Protein AF-A0A7R9DUZ4-F1 (afdb_monomer_lite)

Radius of gyration: 61.47 Å; chains: 1; bounding box: 128×48×174 Å

Secondary structure (DSSP, 8-state):
-HHHHHHHHHH--HHHHHHHHHHHHHHHHHHHHHHHHHHHHHHHHHHHHHHHHHHHHHHHHHHHHHHHHHHHHHHHHHHHHHHHT---GGGS-----HHHHHHHS-HHHH-HHHHTT-HHHHHHHHHHHHHHHHHHHHHHHHHHHHHHHHHHHHHHHHHHHHHHHHHHHHHHHHHHSSHHHHHHHTTS---

Foldseek 3Di:
DVVVLVVLVVVPDPVSVVVNVVVVVVVVVVVVVVVVVVVVVVVVVVVVVVVVVVVVVVVVVVVVVVVVVVVVVVVVVVVVVVVVPDDDPLVPDDFDDLVVCVVPPDCVLCVCVPCVVDVVSVSVSRVVRVVVVVVVVVVVVVVVVVVVVVVVVVVVVVVVVVVVVVVVVVVVVVVVPDDVVVVVVVVPDDD

pLDDT: mean 85.98, std 14.12, range [34.31, 98.62]

Organism: Timema poppense (NCBI:txid170557)

Sequence (191 aa):
MMNEITELKTKRSEDSKGEIISRRIKASLLFVVLKKLNRLEKFRTKTSRDTMNRVKQQVDSYHLQLQNLLYEIEHLKKEVTKCLQFKSKDEEIELVTVEEFYKEAPATLSRPEVTQTNPHQLKLARLEWELEQRKQLSALCSKLQTAKEMVGKEIQTKKERLDNLTPRLKSILEGITISDILGHAMQTQNH

Structure (mmCIF, N/CA/C/O backbone):
data_AF-A0A7R9DUZ4-F1
#
_entry.id   AF-A0A7R9DUZ4-F1
#
loop_
_atom_site.group_PDB
_atom_site.id
_atom_site.type_symbol
_atom_site.label_atom_id
_atom_site.label_alt_id
_atom_site.label_comp_id
_atom_site.label_asym_id
_atom_site.label_entity_id
_atom_site.label_seq_id
_atom_site.pdbx_PDB_ins_code
_atom_site.Cartn_x
_atom_site.Cartn_y
_atom_site.Cartn_z
_atom_site.occupancy
_atom_site.B_iso_or_equiv
_atom_site.auth_seq_id
_atom_site.auth_comp_id
_atom_site.auth_asym_id
_atom_site.auth_atom_id
_atom_site.pdbx_PDB_model_num
ATOM 1 N N . MET A 1 1 ? -40.336 9.231 63.179 1.00 71.44 1 MET A N 1
ATOM 2 C CA . MET A 1 1 ? -39.479 8.461 64.111 1.00 71.44 1 MET A CA 1
ATOM 3 C C . MET A 1 1 ? -38.559 9.313 64.970 1.00 71.44 1 MET A C 1
ATOM 5 O O . MET A 1 1 ? -38.750 9.285 66.175 1.00 71.44 1 MET A O 1
ATOM 9 N N . MET A 1 2 ? -37.590 10.070 64.433 1.00 79.31 2 MET A N 1
ATOM 10 C CA . MET A 1 2 ? -36.724 10.896 65.301 1.00 79.31 2 MET A CA 1
ATOM 11 C C . MET A 1 2 ? -37.485 12.042 65.981 1.00 79.31 2 MET A C 1
ATOM 13 O O . MET A 1 2 ? -37.341 12.204 67.188 1.00 79.31 2 MET A O 1
ATOM 17 N N . ASN A 1 3 ? -38.373 12.727 65.250 1.00 83.75 3 ASN A N 1
ATOM 18 C CA . ASN A 1 3 ? -39.234 13.783 65.804 1.00 83.75 3 ASN A CA 1
ATOM 19 C C . ASN A 1 3 ? -40.190 13.253 66.897 1.00 83.75 3 ASN A C 1
ATOM 21 O O . ASN A 1 3 ? -40.395 13.880 67.930 1.00 83.75 3 ASN A O 1
ATOM 25 N N . GLU A 1 4 ? -40.694 12.030 66.736 1.00 81.94 4 GLU A N 1
ATOM 26 C CA . GLU A 1 4 ? -41.568 11.390 67.731 1.00 81.94 4 GLU A CA 1
ATOM 27 C C . GLU A 1 4 ? -40.785 10.946 68.980 1.00 81.94 4 GLU A C 1
ATOM 29 O O . GLU A 1 4 ? -41.282 11.031 70.097 1.00 81.94 4 GLU A O 1
ATOM 34 N N . ILE A 1 5 ? -39.532 10.497 68.821 1.00 80.88 5 ILE A N 1
ATOM 35 C CA . ILE A 1 5 ? -38.643 10.196 69.957 1.00 80.88 5 ILE A CA 1
ATOM 36 C C . ILE A 1 5 ? -38.311 11.481 70.729 1.00 80.88 5 ILE A C 1
ATOM 38 O O . ILE A 1 5 ? -38.190 11.437 71.953 1.00 80.88 5 ILE A O 1
ATOM 42 N N . THR A 1 6 ? -38.153 12.620 70.047 1.00 83.94 6 THR A N 1
ATOM 43 C CA . THR A 1 6 ? -37.932 13.912 70.712 1.00 83.94 6 THR A CA 1
ATOM 44 C C . THR A 1 6 ? -39.169 14.393 71.469 1.00 83.94 6 THR A C 1
ATOM 46 O O . THR A 1 6 ? -39.023 14.853 72.596 1.00 83.94 6 THR A O 1
ATOM 49 N N . GLU A 1 7 ? -40.373 14.194 70.932 1.00 84.12 7 GLU A N 1
ATOM 50 C CA . GLU A 1 7 ? -41.639 14.514 71.615 1.00 84.12 7 GLU A CA 1
ATOM 51 C C . GLU A 1 7 ? -41.931 13.594 72.815 1.00 84.12 7 GLU A C 1
ATOM 53 O O . GLU A 1 7 ? -42.408 14.039 73.858 1.00 84.12 7 GLU A O 1
ATOM 58 N N . LEU A 1 8 ? -41.607 12.302 72.724 1.00 81.69 8 LEU A N 1
ATOM 59 C CA . LEU A 1 8 ? -41.752 11.372 73.854 1.00 81.69 8 LEU A CA 1
ATOM 60 C C . LEU A 1 8 ? -40.753 11.669 74.982 1.00 81.69 8 LEU A C 1
ATOM 62 O O . LEU A 1 8 ? -41.040 11.430 76.155 1.00 81.69 8 LEU A O 1
ATOM 66 N N . LYS A 1 9 ? -39.583 12.228 74.649 1.00 79.25 9 LYS A N 1
ATOM 67 C CA . LYS A 1 9 ? -38.588 12.666 75.637 1.00 79.25 9 LYS A CA 1
ATOM 68 C C . LYS A 1 9 ? -39.013 13.915 76.409 1.00 79.25 9 LYS A C 1
ATOM 70 O O . LYS A 1 9 ? -38.634 14.031 77.571 1.00 79.25 9 LYS A O 1
ATOM 75 N N . THR A 1 10 ? -39.776 14.826 75.802 1.00 82.75 10 THR A N 1
ATOM 76 C CA . THR A 1 10 ? -40.255 16.044 76.478 1.00 82.75 10 THR A CA 1
ATOM 77 C C . THR A 1 10 ? -41.417 15.768 77.438 1.00 82.75 10 THR A C 1
ATOM 79 O O . THR A 1 10 ? -41.521 16.450 78.451 1.00 82.75 10 THR A O 1
ATOM 82 N N . LYS A 1 11 ? -42.240 14.735 77.189 1.00 79.06 11 LYS A N 1
ATOM 83 C CA . LYS A 1 11 ? -43.394 14.354 78.039 1.00 79.06 11 LYS A CA 1
ATOM 84 C C . LYS A 1 11 ? -43.056 13.592 79.337 1.00 79.06 11 LYS A C 1
ATOM 86 O O . LYS A 1 11 ? -43.901 13.534 80.221 1.00 79.06 11 LYS A O 1
ATOM 91 N N . ARG A 1 12 ? -41.846 13.025 79.469 1.00 66.25 12 ARG A N 1
ATOM 92 C CA . ARG A 1 12 ? -41.245 12.450 80.703 1.00 66.25 12 ARG A CA 1
ATOM 93 C C . ARG A 1 12 ? -42.172 11.575 81.588 1.00 66.25 12 ARG A C 1
ATOM 95 O O . ARG A 1 12 ? -42.118 11.682 82.808 1.00 66.25 12 ARG A O 1
ATOM 102 N N . SER A 1 13 ? -42.967 10.683 80.987 1.00 73.31 13 SER A N 1
ATOM 103 C CA . SER A 1 13 ? -43.772 9.660 81.689 1.00 73.31 13 SER A CA 1
ATOM 104 C C . SER A 1 13 ? -43.026 8.312 81.790 1.00 73.31 13 SER A C 1
ATOM 106 O O . SER A 1 13 ? -42.178 8.005 80.946 1.00 73.31 13 SER A O 1
ATOM 108 N N . GLU A 1 14 ? -43.323 7.503 82.816 1.00 67.56 14 GLU A N 1
ATOM 109 C CA . GLU A 1 14 ? -42.731 6.169 83.040 1.00 67.56 14 GLU A CA 1
ATOM 110 C C . GLU A 1 14 ? -42.976 5.227 81.842 1.00 67.56 14 GLU A C 1
ATOM 112 O O . GLU A 1 14 ? -42.066 4.518 81.410 1.00 67.56 14 GLU A O 1
ATOM 117 N N . ASP A 1 15 ? -44.159 5.323 81.225 1.00 70.94 15 ASP A N 1
ATOM 118 C CA . ASP A 1 15 ? -44.574 4.534 80.054 1.00 70.94 15 ASP A CA 1
ATOM 119 C C . ASP A 1 15 ? -43.860 4.995 78.761 1.00 70.94 15 ASP A C 1
ATOM 121 O O . ASP A 1 15 ? -43.549 4.219 77.854 1.00 70.94 15 ASP A O 1
ATOM 125 N N . SER A 1 16 ? -43.451 6.272 78.710 1.00 75.94 16 SER A N 1
ATOM 126 C CA . SER A 1 16 ? -42.713 6.841 77.572 1.00 75.94 16 SER A CA 1
ATOM 127 C C . SER A 1 16 ? -41.311 6.242 77.406 1.00 75.94 16 SER A C 1
ATOM 129 O O . SER A 1 16 ? -40.774 6.234 76.296 1.00 75.94 16 SER A O 1
ATOM 131 N N . LYS A 1 17 ? -40.697 5.710 78.476 1.00 79.44 17 LYS A N 1
ATOM 132 C CA . LYS A 1 17 ? -39.355 5.099 78.409 1.00 79.44 17 LYS A CA 1
ATOM 133 C C . LYS A 1 17 ? -39.352 3.820 77.565 1.00 79.44 17 LYS A C 1
ATOM 135 O O . LYS A 1 17 ? -38.459 3.653 76.730 1.00 79.44 17 LYS A O 1
ATOM 140 N N . GLY A 1 18 ? -40.349 2.951 77.747 1.00 84.00 18 GLY A N 1
ATOM 141 C CA . GLY A 1 18 ? -40.482 1.701 76.990 1.00 84.00 18 GLY A CA 1
ATOM 142 C C . GLY A 1 18 ? -40.684 1.955 75.495 1.00 84.00 18 GLY A C 1
ATOM 143 O O . GLY A 1 18 ? -40.015 1.353 74.648 1.00 84.00 18 GLY A O 1
ATOM 144 N N . GLU A 1 19 ? -41.524 2.934 75.156 1.00 84.44 19 GLU A N 1
ATOM 145 C CA . GLU A 1 19 ? -41.808 3.260 73.761 1.00 84.44 19 GLU A CA 1
ATOM 146 C C . GLU A 1 19 ? -40.628 3.941 73.046 1.00 84.44 19 GLU A C 1
ATOM 148 O O . GLU A 1 19 ? -40.349 3.645 71.878 1.00 84.44 19 GLU A O 1
ATOM 153 N N . ILE A 1 20 ? -39.849 4.769 73.753 1.00 85.44 20 ILE A N 1
ATOM 154 C CA . ILE A 1 20 ? -38.590 5.328 73.232 1.00 85.44 20 ILE A CA 1
ATOM 155 C C . ILE A 1 20 ? -37.595 4.212 72.878 1.00 85.44 20 ILE A C 1
ATOM 157 O O . ILE A 1 20 ? -36.942 4.286 71.832 1.00 85.44 20 ILE A O 1
ATOM 161 N N . ILE A 1 21 ? -37.467 3.177 73.717 1.00 87.19 21 ILE A N 1
ATOM 162 C CA . ILE A 1 21 ? -36.569 2.038 73.460 1.00 87.19 21 ILE A CA 1
ATOM 163 C C . ILE A 1 21 ? -37.042 1.257 72.229 1.00 87.19 21 ILE A C 1
ATOM 165 O O . ILE A 1 21 ? -36.247 1.015 71.319 1.00 87.19 21 ILE A O 1
ATOM 169 N N . SER A 1 22 ? -38.336 0.943 72.141 1.00 88.50 22 SER A N 1
ATOM 170 C CA . SER A 1 22 ? -38.922 0.246 70.987 1.00 88.50 22 SER A CA 1
ATOM 171 C C . SER A 1 22 ? -38.697 1.006 69.672 1.00 88.50 22 SER A C 1
ATOM 173 O O . SER A 1 22 ? -38.235 0.438 68.676 1.00 88.50 22 SER A O 1
ATOM 175 N N . ARG A 1 23 ? -38.920 2.328 69.663 1.00 88.81 23 ARG A N 1
ATOM 176 C CA . ARG A 1 23 ? -38.682 3.173 68.479 1.00 88.81 23 ARG A CA 1
ATOM 177 C C . ARG A 1 23 ? -37.200 3.274 68.118 1.00 88.81 23 ARG A C 1
ATOM 179 O O . ARG A 1 23 ? -36.870 3.266 66.933 1.00 88.81 23 ARG A O 1
ATOM 186 N N . ARG A 1 24 ? -36.297 3.309 69.104 1.00 88.62 24 ARG A N 1
ATOM 187 C CA . ARG A 1 24 ? -34.844 3.240 68.867 1.00 88.62 24 ARG A CA 1
ATOM 188 C C . ARG A 1 24 ? -34.430 1.916 68.230 1.00 88.62 24 ARG A C 1
ATOM 190 O O . ARG A 1 24 ? -33.648 1.937 67.287 1.00 88.62 24 ARG A O 1
ATOM 197 N N . ILE A 1 25 ? -34.978 0.790 68.686 1.00 90.81 25 ILE A N 1
ATOM 198 C CA . ILE A 1 25 ? -34.722 -0.529 68.086 1.00 90.81 25 ILE A CA 1
ATOM 199 C C . ILE A 1 25 ? -35.197 -0.551 66.626 1.00 90.81 25 ILE A C 1
ATOM 201 O O . ILE A 1 25 ? -34.430 -0.939 65.743 1.00 90.81 25 ILE A O 1
ATOM 205 N N . LYS A 1 26 ? -36.410 -0.055 66.341 1.00 92.19 26 LYS A N 1
ATOM 206 C CA . LYS A 1 26 ? -36.933 0.058 64.965 1.00 92.19 26 LYS A CA 1
ATOM 207 C C . LYS A 1 26 ? -36.052 0.945 64.079 1.00 92.19 26 LYS A C 1
ATOM 209 O O . LYS A 1 26 ? -35.731 0.560 62.957 1.00 92.19 26 LYS A O 1
ATOM 214 N N . ALA A 1 27 ? -35.617 2.102 64.579 1.00 91.94 27 ALA A N 1
ATOM 215 C CA . ALA A 1 27 ? -34.725 3.000 63.846 1.00 91.94 27 ALA A CA 1
ATOM 216 C C . ALA A 1 27 ? -33.356 2.353 63.559 1.00 91.94 27 ALA A C 1
ATOM 218 O O . ALA A 1 27 ? -32.861 2.436 62.435 1.00 91.94 27 ALA A O 1
ATOM 219 N N . SER A 1 28 ? -32.772 1.655 64.538 1.00 93.44 28 SER A N 1
ATOM 220 C CA . SER A 1 28 ? -31.529 0.895 64.360 1.00 93.44 28 SER A CA 1
ATOM 221 C C . SER A 1 28 ? -31.677 -0.196 63.300 1.00 93.44 28 SER A C 1
ATOM 223 O O . SER A 1 28 ? -30.804 -0.337 62.444 1.00 93.44 28 SER A O 1
ATOM 225 N N . LEU A 1 29 ? -32.800 -0.922 63.296 1.00 95.25 29 LEU A N 1
ATOM 226 C CA . LEU A 1 29 ? -33.086 -1.941 62.286 1.00 95.25 29 LEU A CA 1
ATOM 227 C C . LEU A 1 29 ? -33.194 -1.332 60.879 1.00 95.25 29 LEU A C 1
ATOM 229 O O . LEU A 1 29 ? -32.580 -1.840 59.941 1.00 95.25 29 LEU A O 1
ATOM 233 N N . LEU A 1 30 ? -33.894 -0.204 60.732 1.00 95.50 30 LEU A N 1
ATOM 234 C CA . LEU A 1 30 ? -33.969 0.524 59.459 1.00 95.50 30 LEU A CA 1
ATOM 235 C C . LEU A 1 30 ? -32.595 1.010 58.988 1.00 95.50 30 LEU A C 1
ATOM 237 O O . LEU A 1 30 ? -32.293 0.943 57.798 1.00 95.50 30 LEU A O 1
ATOM 241 N N . PHE A 1 31 ? -31.729 1.441 59.904 1.00 96.19 31 PHE A N 1
ATOM 242 C CA . PHE A 1 31 ? -30.367 1.846 59.564 1.00 96.19 31 PHE A CA 1
ATOM 243 C C . PHE A 1 31 ? -29.505 0.664 59.095 1.00 96.19 31 PHE A C 1
ATOM 245 O O . PHE A 1 31 ? -28.706 0.808 58.167 1.00 96.19 31 PHE A O 1
ATOM 252 N N . VAL A 1 32 ? -29.689 -0.525 59.681 1.00 97.19 32 VAL A N 1
ATOM 253 C CA . VAL A 1 32 ? -29.055 -1.766 59.203 1.00 97.19 32 VAL A CA 1
ATOM 254 C C . VAL A 1 32 ? -29.531 -2.106 57.789 1.00 97.19 32 VAL A C 1
ATOM 256 O O . VAL A 1 32 ? -28.703 -2.406 56.924 1.00 97.19 32 VAL A O 1
ATOM 259 N N . VAL A 1 33 ? -30.835 -1.994 57.518 1.00 97.44 33 VAL A N 1
ATOM 260 C CA . VAL A 1 33 ? -31.394 -2.190 56.169 1.00 97.44 33 VAL A CA 1
ATOM 261 C C . VAL A 1 33 ? -30.807 -1.176 55.184 1.00 97.44 33 VAL A C 1
ATOM 263 O O . VAL A 1 33 ? -30.341 -1.570 54.116 1.00 97.44 33 VAL A O 1
ATOM 266 N N . LEU A 1 34 ? -30.730 0.106 55.554 1.00 97.88 34 LEU A N 1
ATOM 267 C CA . LEU A 1 34 ? -30.140 1.150 54.715 1.00 97.88 34 LEU A CA 1
ATOM 268 C C . LEU A 1 34 ? -28.662 0.867 54.406 1.00 97.88 34 LEU A C 1
ATOM 270 O O . LEU A 1 34 ? -28.243 0.968 53.254 1.00 97.88 34 LEU A O 1
ATOM 274 N N . LYS A 1 35 ? -27.872 0.448 55.404 1.00 98.06 35 LYS A N 1
ATOM 275 C CA . LYS A 1 35 ? -26.473 0.033 55.203 1.00 98.06 35 LYS A CA 1
ATOM 276 C C . LYS A 1 35 ? -26.360 -1.151 54.242 1.00 98.06 35 LYS A C 1
ATOM 278 O O . LYS A 1 35 ? -25.478 -1.148 53.380 1.00 98.06 35 LYS A O 1
ATOM 283 N N . LYS A 1 36 ? -27.250 -2.143 54.359 1.00 98.00 36 LYS A N 1
ATOM 284 C CA . LYS A 1 36 ? -27.303 -3.298 53.449 1.00 98.00 36 LYS A CA 1
ATOM 285 C C . LYS A 1 36 ? -27.614 -2.856 52.018 1.00 98.00 36 LYS A C 1
ATOM 287 O O . LYS A 1 36 ? -26.884 -3.244 51.109 1.00 98.00 36 LYS A O 1
ATOM 292 N N . LEU A 1 37 ? -28.627 -2.009 51.826 1.00 98.00 37 LEU A N 1
ATOM 293 C CA . LEU A 1 37 ? -28.986 -1.452 50.517 1.00 98.00 37 LEU A CA 1
ATOM 294 C C . LEU A 1 37 ? -27.834 -0.646 49.904 1.00 98.00 37 LEU A C 1
ATOM 296 O O . LEU A 1 37 ? -27.503 -0.835 48.739 1.00 98.00 37 LEU A O 1
ATOM 300 N N . ASN A 1 38 ? -27.149 0.183 50.694 1.00 98.25 38 ASN A N 1
ATOM 301 C CA . ASN A 1 38 ? -26.015 0.971 50.215 1.00 98.25 38 ASN A CA 1
ATOM 302 C C . ASN A 1 38 ? -24.836 0.076 49.782 1.00 98.25 38 ASN A C 1
ATOM 304 O O . ASN A 1 38 ? -24.185 0.337 48.771 1.00 98.25 38 ASN A O 1
ATOM 308 N N . ARG A 1 39 ? -24.576 -1.019 50.512 1.00 98.25 39 ARG A N 1
ATOM 309 C CA . ARG A 1 39 ? -23.558 -2.014 50.133 1.00 98.25 39 ARG A CA 1
ATOM 310 C C . ARG A 1 39 ? -23.930 -2.744 48.841 1.00 98.25 39 ARG A C 1
ATOM 312 O O . ARG A 1 39 ? -23.053 -2.940 48.002 1.00 98.25 39 ARG A O 1
ATOM 319 N N . LEU A 1 40 ? -25.202 -3.114 48.678 1.00 98.12 40 LEU A N 1
ATOM 320 C CA . LEU A 1 40 ? -25.710 -3.719 47.444 1.00 98.12 40 LEU A CA 1
ATOM 321 C C . LEU A 1 40 ? -25.557 -2.767 46.254 1.00 98.12 40 LEU A C 1
ATOM 323 O O . LEU A 1 40 ? -25.062 -3.185 45.211 1.00 98.12 40 LEU A O 1
ATOM 327 N N . GLU A 1 41 ? -25.882 -1.485 46.424 1.00 98.38 41 GLU A N 1
ATOM 328 C CA . GLU A 1 41 ? -25.742 -0.493 45.355 1.00 98.38 41 GLU A CA 1
ATOM 329 C C . GLU A 1 41 ? -24.281 -0.280 44.950 1.00 98.38 41 GLU A C 1
ATOM 331 O O . GLU A 1 41 ? -23.946 -0.270 43.763 1.00 98.38 41 GLU A O 1
ATOM 336 N N . LYS A 1 42 ? -23.379 -0.183 45.936 1.00 98.25 42 LYS A N 1
ATOM 337 C CA . LYS A 1 42 ? -21.931 -0.113 45.693 1.00 98.25 42 LYS A CA 1
ATOM 338 C C . LYS A 1 42 ? -21.427 -1.329 44.922 1.00 98.25 42 LYS A C 1
ATOM 340 O O . LYS A 1 42 ? -20.644 -1.163 43.987 1.00 98.25 42 LYS A O 1
ATOM 345 N N . PHE A 1 43 ? -21.877 -2.527 45.296 1.00 98.38 43 PHE A N 1
ATOM 346 C CA . PHE A 1 43 ? -21.525 -3.758 44.595 1.00 98.38 43 PHE A CA 1
ATOM 347 C C . PHE A 1 43 ? -22.031 -3.731 43.150 1.00 98.38 43 PHE A C 1
ATOM 349 O O . PHE A 1 43 ? -21.232 -3.863 42.228 1.00 98.38 43 PHE A O 1
ATOM 356 N N . ARG A 1 44 ? -23.318 -3.433 42.941 1.00 98.38 44 ARG A N 1
ATOM 357 C CA . ARG A 1 44 ? -23.938 -3.335 41.611 1.00 98.38 44 ARG A CA 1
ATOM 358 C C . ARG A 1 44 ? -23.219 -2.326 40.711 1.00 98.38 44 ARG A C 1
ATOM 360 O O . ARG A 1 44 ? -22.913 -2.621 39.558 1.00 98.38 44 ARG A O 1
ATOM 367 N N . THR A 1 45 ? -22.874 -1.164 41.260 1.00 98.31 45 THR A N 1
ATOM 368 C CA . THR A 1 45 ? -22.155 -0.102 40.543 1.00 98.31 45 THR A CA 1
ATOM 369 C C . THR A 1 45 ? -20.728 -0.515 40.188 1.00 98.31 45 THR A C 1
ATOM 371 O O . THR A 1 45 ? -20.213 -0.144 39.135 1.00 98.31 45 THR A O 1
ATOM 374 N N . LYS A 1 46 ? -20.048 -1.264 41.064 1.00 98.31 46 LYS A N 1
ATOM 375 C CA . LYS A 1 46 ? -18.718 -1.813 40.774 1.00 98.31 46 LYS A CA 1
ATOM 376 C C . LYS A 1 46 ? -18.794 -2.855 39.657 1.00 98.31 46 LYS A C 1
ATOM 378 O O . LYS A 1 46 ? -18.084 -2.707 38.673 1.00 98.31 46 LYS A O 1
ATOM 383 N N . THR A 1 47 ? -19.697 -3.829 39.757 1.00 98.31 47 THR A N 1
ATOM 384 C CA . THR A 1 47 ? -19.878 -4.869 38.732 1.00 98.31 47 THR A CA 1
ATOM 385 C C . THR A 1 47 ? -20.209 -4.277 37.362 1.00 98.31 47 THR A C 1
ATOM 387 O O . THR A 1 47 ? -19.638 -4.696 36.356 1.00 98.31 47 THR A O 1
ATOM 390 N N . SER A 1 48 ? -21.086 -3.268 37.315 1.00 98.31 48 SER A N 1
ATOM 391 C CA . SER A 1 48 ? -21.421 -2.567 36.070 1.00 98.31 48 SER A CA 1
ATOM 392 C C . SER A 1 48 ? -20.200 -1.864 35.463 1.00 98.31 48 SER A C 1
ATOM 394 O O . SER A 1 48 ? -19.903 -2.051 34.284 1.00 98.31 48 SER A O 1
ATOM 396 N N . ARG A 1 49 ? -19.419 -1.138 36.277 1.00 98.56 49 ARG A N 1
ATOM 397 C CA . ARG A 1 49 ? -18.178 -0.484 35.824 1.00 98.56 49 ARG A CA 1
ATOM 398 C C . ARG A 1 49 ? -17.129 -1.476 35.333 1.00 98.56 49 ARG A C 1
ATOM 400 O O . ARG A 1 49 ? -16.521 -1.237 34.296 1.00 98.56 49 ARG A O 1
ATOM 407 N N . ASP A 1 50 ? -16.934 -2.580 36.046 1.00 98.44 50 ASP A N 1
ATOM 408 C CA . ASP A 1 50 ? -15.964 -3.608 35.661 1.00 98.44 50 ASP A CA 1
ATOM 409 C C . ASP A 1 50 ? -16.375 -4.255 34.321 1.00 98.44 50 ASP A C 1
ATOM 411 O O . ASP A 1 50 ? -15.542 -4.440 33.433 1.00 98.44 50 ASP A O 1
ATOM 415 N N . THR A 1 51 ? -17.677 -4.494 34.117 1.00 98.12 51 THR A N 1
ATOM 416 C CA . THR A 1 51 ? -18.220 -5.006 32.845 1.00 98.12 51 THR A CA 1
ATOM 417 C C . THR A 1 51 ? -18.029 -4.006 31.704 1.00 98.12 51 THR A C 1
ATOM 419 O O . THR A 1 51 ? -17.538 -4.376 30.638 1.00 98.12 51 THR A O 1
ATOM 422 N N . MET A 1 52 ? -18.362 -2.732 31.932 1.00 98.50 52 MET A N 1
ATOM 423 C CA . MET A 1 52 ? -18.171 -1.656 30.956 1.00 98.50 52 MET A CA 1
ATOM 424 C C . MET A 1 52 ? -16.698 -1.509 30.563 1.00 98.50 52 MET A C 1
ATOM 426 O O . MET A 1 52 ? -16.391 -1.413 29.378 1.00 98.50 52 MET A O 1
ATOM 430 N N . ASN A 1 53 ? -15.782 -1.544 31.533 1.00 98.50 53 ASN A N 1
ATOM 431 C CA . ASN A 1 53 ? -14.347 -1.476 31.265 1.00 98.50 53 ASN A CA 1
ATOM 432 C C . ASN A 1 53 ? -13.863 -2.667 30.434 1.00 98.50 53 ASN A C 1
ATOM 434 O O . ASN A 1 53 ? -13.068 -2.475 29.518 1.00 98.50 53 ASN A O 1
ATOM 438 N N . ARG A 1 54 ? -14.372 -3.878 30.695 1.00 98.25 54 ARG A N 1
ATOM 439 C CA . ARG A 1 54 ? -14.028 -5.061 29.896 1.00 98.25 54 ARG A CA 1
ATOM 440 C C . ARG A 1 54 ? -14.460 -4.907 28.439 1.00 98.25 54 ARG A C 1
ATOM 442 O O . ARG A 1 54 ? -13.676 -5.183 27.538 1.00 98.25 54 ARG A O 1
ATOM 449 N N . VAL A 1 55 ? -15.693 -4.455 28.208 1.00 98.25 55 VAL A N 1
ATOM 450 C CA . VAL A 1 55 ? -16.205 -4.221 26.848 1.00 98.25 55 VAL A CA 1
ATOM 451 C C . VAL A 1 55 ? -15.418 -3.107 26.165 1.00 98.25 55 VAL A C 1
ATOM 453 O O . VAL A 1 55 ? -15.016 -3.266 25.017 1.00 98.25 55 VAL A O 1
ATOM 456 N N . LYS A 1 56 ? -15.120 -2.016 26.879 1.00 98.44 56 LYS A N 1
ATOM 457 C CA . LYS A 1 56 ? -14.294 -0.923 26.362 1.00 98.44 56 LYS A CA 1
ATOM 458 C C . LYS A 1 56 ? -12.923 -1.420 25.894 1.00 98.44 56 LYS A C 1
ATOM 460 O O . LYS A 1 56 ? -12.544 -1.144 24.766 1.00 98.44 56 LYS A O 1
ATOM 465 N N . GLN A 1 57 ? -12.224 -2.211 26.709 1.00 98.50 57 GLN A N 1
ATOM 466 C CA . GLN A 1 57 ? -10.921 -2.777 26.338 1.00 98.50 57 GLN A CA 1
ATOM 467 C C . GLN A 1 57 ? -10.995 -3.658 25.083 1.00 98.50 57 GLN A C 1
ATOM 469 O O . GLN A 1 57 ? -10.086 -3.630 24.256 1.00 98.50 57 GLN A O 1
ATOM 474 N N . GLN A 1 58 ? -12.077 -4.426 24.917 1.00 98.25 58 GLN A N 1
ATOM 475 C CA . GLN A 1 58 ? -12.291 -5.215 23.702 1.00 98.25 58 GLN A CA 1
ATOM 476 C C . GLN A 1 58 ? -12.496 -4.318 22.478 1.00 98.25 58 GLN A C 1
ATOM 478 O O . GLN A 1 58 ? -11.880 -4.558 21.443 1.00 98.25 58 GLN A O 1
ATOM 483 N N . VAL A 1 59 ? -13.312 -3.268 22.600 1.00 98.62 59 VAL A N 1
ATOM 484 C CA . VAL A 1 59 ? -13.524 -2.287 21.525 1.00 98.62 59 VAL A CA 1
ATOM 485 C C . VAL A 1 59 ? -12.215 -1.596 21.149 1.00 98.62 59 VAL A C 1
ATOM 487 O O . VAL A 1 59 ? -11.903 -1.521 19.966 1.00 98.62 59 VAL A O 1
ATOM 490 N N . ASP A 1 60 ? -11.422 -1.165 22.130 1.00 98.62 60 ASP A N 1
ATOM 491 C CA . ASP A 1 60 ? -10.124 -0.524 21.895 1.00 98.62 60 ASP A CA 1
ATOM 492 C C . ASP A 1 60 ? -9.156 -1.479 21.166 1.00 98.62 60 ASP A C 1
ATOM 494 O O . ASP A 1 60 ? -8.451 -1.073 20.241 1.00 98.62 60 ASP A O 1
ATOM 498 N N . SER A 1 61 ? -9.168 -2.772 21.514 1.00 98.50 61 SER A N 1
ATOM 499 C CA . SER A 1 61 ? -8.371 -3.797 20.827 1.00 98.50 61 SER A CA 1
ATOM 500 C C . SER A 1 61 ? -8.798 -3.996 19.370 1.00 98.50 61 SER A C 1
ATOM 502 O O . SER A 1 61 ? -7.945 -4.020 18.481 1.00 98.50 61 SER A O 1
ATOM 504 N N . TYR A 1 62 ? -10.103 -4.091 19.099 1.00 98.44 62 TYR A N 1
ATOM 505 C CA . TYR A 1 62 ? -10.606 -4.183 17.726 1.00 98.44 62 TYR A CA 1
ATOM 506 C C . TYR A 1 62 ? -10.329 -2.912 16.929 1.00 98.44 62 TYR A C 1
ATOM 508 O O . TYR A 1 62 ? -9.986 -2.988 15.751 1.00 98.44 62 TYR A O 1
ATOM 516 N N . HIS A 1 63 ? -10.429 -1.745 17.567 1.00 98.50 63 HIS A N 1
ATOM 517 C CA . HIS A 1 63 ? -10.096 -0.482 16.928 1.00 98.50 63 HIS A CA 1
ATOM 518 C C . HIS A 1 63 ? -8.622 -0.447 16.513 1.00 98.50 63 HIS A C 1
ATOM 520 O O . HIS A 1 63 ? -8.322 -0.057 15.389 1.00 98.50 63 HIS A O 1
ATOM 526 N N . LEU A 1 64 ? -7.710 -0.931 17.360 1.00 98.62 64 LEU A N 1
ATOM 527 C CA . LEU A 1 64 ? -6.294 -1.044 17.011 1.00 98.62 64 LEU A CA 1
ATOM 528 C C . LEU A 1 64 ? -6.062 -1.983 15.816 1.00 98.62 64 LEU A C 1
ATOM 530 O O . LEU A 1 64 ? -5.321 -1.635 14.900 1.00 98.62 64 LEU A O 1
ATOM 534 N N . GLN A 1 65 ? -6.720 -3.146 15.788 1.00 98.44 65 GLN A N 1
ATOM 535 C CA . GLN A 1 65 ? -6.628 -4.070 14.648 1.00 98.44 65 GLN A CA 1
ATOM 536 C C . GLN A 1 65 ? -7.134 -3.424 13.354 1.00 98.44 65 GLN A C 1
ATOM 538 O O . GLN A 1 65 ? -6.496 -3.552 12.312 1.00 98.44 65 GLN A O 1
ATOM 543 N N . LEU A 1 66 ? -8.242 -2.681 13.427 1.00 98.50 66 LEU A N 1
ATOM 544 C CA . LEU A 1 66 ? -8.767 -1.930 12.292 1.00 98.50 66 LEU A CA 1
ATOM 545 C C . LEU A 1 66 ? -7.760 -0.885 11.793 1.00 98.50 66 LEU A C 1
ATOM 547 O O . LEU A 1 66 ? -7.539 -0.799 10.590 1.00 98.50 66 LEU A O 1
ATOM 551 N N . GLN A 1 67 ? -7.127 -0.123 12.690 1.00 98.62 67 GLN A N 1
ATOM 552 C CA . GLN A 1 67 ? -6.113 0.864 12.300 1.00 98.62 67 GLN A CA 1
ATOM 553 C C . GLN A 1 67 ? -4.908 0.215 11.607 1.00 98.62 67 GLN A C 1
ATOM 555 O O . GLN A 1 67 ? -4.441 0.734 10.595 1.00 98.62 67 GLN A O 1
ATOM 560 N N . ASN A 1 68 ? -4.450 -0.945 12.089 1.00 98.31 68 ASN A N 1
ATOM 561 C CA . ASN A 1 68 ? -3.368 -1.691 11.440 1.00 98.31 68 ASN A CA 1
ATOM 562 C C . ASN A 1 68 ? -3.737 -2.082 9.999 1.00 98.31 68 ASN A C 1
ATOM 564 O O . ASN A 1 68 ? -2.949 -1.861 9.082 1.00 98.31 68 ASN A O 1
ATOM 568 N N . LEU A 1 69 ? -4.952 -2.600 9.788 1.00 98.50 69 LEU A N 1
ATOM 569 C CA . LEU A 1 69 ? -5.436 -2.971 8.453 1.00 98.50 69 LEU A CA 1
ATOM 570 C C . LEU A 1 69 ? -5.606 -1.753 7.538 1.00 98.50 69 LEU A C 1
ATOM 572 O O . LEU A 1 69 ? -5.275 -1.813 6.357 1.00 98.50 69 LEU A O 1
ATOM 576 N N . LEU A 1 70 ? -6.105 -0.632 8.065 1.00 98.44 70 LEU A N 1
ATOM 577 C CA . LEU A 1 70 ? -6.225 0.608 7.295 1.00 98.44 70 LEU A CA 1
ATOM 578 C C . LEU A 1 70 ? -4.856 1.114 6.834 1.00 98.44 70 LEU A C 1
ATOM 580 O O . LEU A 1 70 ? -4.718 1.523 5.680 1.00 98.44 70 LEU A O 1
ATOM 584 N N . TYR A 1 71 ? -3.849 1.034 7.704 1.00 98.62 71 TYR A N 1
ATOM 585 C CA . TYR A 1 71 ? -2.480 1.396 7.358 1.00 98.62 71 TYR A CA 1
ATOM 586 C C . TYR A 1 71 ? -1.910 0.489 6.262 1.00 98.62 71 TYR A C 1
ATOM 588 O O . TYR A 1 71 ? -1.324 0.981 5.299 1.00 98.62 71 TYR A O 1
ATOM 596 N N . GLU A 1 72 ? -2.126 -0.824 6.363 1.00 98.19 72 GLU A N 1
ATOM 597 C CA . GLU A 1 72 ? -1.695 -1.784 5.343 1.00 98.19 72 GLU A CA 1
ATOM 598 C C . GLU A 1 72 ? -2.353 -1.501 3.984 1.00 98.19 72 GLU A C 1
ATOM 600 O O . GLU A 1 72 ? -1.670 -1.430 2.962 1.00 98.19 72 GLU A O 1
ATOM 605 N N . ILE A 1 73 ? -3.663 -1.232 3.967 1.00 98.19 73 ILE A N 1
ATOM 606 C CA . ILE A 1 73 ? -4.386 -0.839 2.749 1.00 98.19 73 ILE A CA 1
ATOM 607 C C . ILE A 1 73 ? -3.793 0.438 2.147 1.00 98.19 73 ILE A C 1
ATOM 609 O O . ILE A 1 73 ? -3.622 0.529 0.930 1.00 98.19 73 ILE A O 1
ATOM 613 N N . GLU A 1 74 ? -3.502 1.444 2.971 1.00 98.06 74 GLU A N 1
ATOM 614 C CA . GLU A 1 74 ? -2.916 2.696 2.497 1.00 98.06 74 GLU A CA 1
ATOM 615 C C . GLU A 1 74 ? -1.508 2.480 1.925 1.00 98.06 74 GLU A C 1
ATOM 617 O O . GLU A 1 74 ? -1.192 3.015 0.859 1.00 98.06 74 GLU A O 1
ATOM 622 N N . HIS A 1 75 ? -0.685 1.665 2.589 1.00 98.19 75 HIS A N 1
ATOM 623 C CA . HIS A 1 75 ? 0.645 1.293 2.113 1.00 98.19 75 HIS A CA 1
ATOM 624 C C . HIS A 1 75 ? 0.572 0.604 0.748 1.00 98.19 75 HIS A C 1
ATOM 626 O O . HIS A 1 75 ? 1.201 1.059 -0.207 1.00 98.19 75 HIS A O 1
ATOM 632 N N . LEU A 1 76 ? -0.267 -0.427 0.619 1.00 97.94 76 LEU A N 1
ATOM 633 C CA . LEU A 1 76 ? -0.444 -1.152 -0.638 1.00 97.94 76 LEU A CA 1
ATOM 634 C C . LEU A 1 76 ? -0.959 -0.238 -1.754 1.00 97.94 76 LEU A C 1
ATOM 636 O O . LEU A 1 76 ? -0.464 -0.295 -2.876 1.00 97.94 76 LEU A O 1
ATOM 640 N N . LYS A 1 77 ? -1.905 0.666 -1.469 1.00 97.25 77 LYS A N 1
ATOM 641 C CA . LYS A 1 77 ? -2.366 1.657 -2.458 1.00 97.25 77 LYS A CA 1
ATOM 642 C C . LYS A 1 77 ? -1.237 2.566 -2.939 1.00 97.25 77 LYS A C 1
ATOM 644 O O . LYS A 1 77 ? -1.163 2.861 -4.136 1.00 97.25 77 LYS A O 1
ATOM 649 N N . LYS A 1 78 ? -0.360 3.012 -2.034 1.00 96.75 78 LYS A N 1
ATOM 650 C CA . LYS A 1 78 ? 0.823 3.809 -2.392 1.00 96.75 78 LYS A CA 1
ATOM 651 C C . LYS A 1 78 ? 1.782 3.005 -3.265 1.00 96.75 78 LYS A C 1
ATOM 653 O O . LYS A 1 78 ? 2.260 3.536 -4.263 1.00 96.75 78 LYS A O 1
ATOM 658 N N . GLU A 1 79 ? 2.014 1.734 -2.947 1.00 96.62 79 GLU A N 1
ATOM 659 C CA . GLU A 1 79 ? 2.848 0.853 -3.769 1.00 96.62 79 GLU A CA 1
ATOM 660 C C . GLU A 1 79 ? 2.253 0.612 -5.156 1.00 96.62 79 GLU A C 1
ATOM 662 O O . GLU A 1 79 ? 2.959 0.791 -6.144 1.00 96.62 79 GLU A O 1
ATOM 667 N N . VAL A 1 80 ? 0.954 0.312 -5.263 1.00 95.56 80 VAL A N 1
ATOM 668 C CA . VAL A 1 80 ? 0.276 0.175 -6.564 1.00 95.56 80 VAL A CA 1
ATOM 669 C C . VAL A 1 80 ? 0.416 1.459 -7.376 1.00 95.56 80 VAL A C 1
ATOM 671 O O . VAL A 1 80 ? 0.784 1.408 -8.547 1.00 95.56 80 VAL A O 1
ATOM 674 N N . THR A 1 81 ? 0.189 2.618 -6.757 1.00 94.94 81 THR A N 1
ATOM 675 C CA . THR A 1 81 ? 0.338 3.915 -7.433 1.00 94.94 81 THR A CA 1
ATOM 676 C C . THR A 1 81 ? 1.771 4.123 -7.921 1.00 94.94 81 THR A C 1
ATOM 678 O O . THR A 1 81 ? 1.974 4.536 -9.058 1.00 94.94 81 THR A O 1
ATOM 681 N N . LYS A 1 82 ? 2.772 3.788 -7.101 1.00 92.94 82 LYS A N 1
ATOM 682 C CA . LYS A 1 82 ? 4.190 3.866 -7.471 1.00 92.94 82 LYS A CA 1
ATOM 683 C C . LYS A 1 82 ? 4.526 2.938 -8.641 1.00 92.94 82 LYS A C 1
ATOM 685 O O . LYS A 1 82 ? 5.226 3.357 -9.557 1.00 92.94 82 LYS A O 1
ATOM 690 N N . CYS A 1 83 ? 4.013 1.709 -8.633 1.00 91.25 83 CYS A N 1
ATOM 691 C CA . CYS A 1 83 ? 4.199 0.754 -9.724 1.00 91.25 83 CYS A CA 1
ATOM 692 C C . CYS A 1 83 ? 3.520 1.220 -11.018 1.00 91.25 83 CYS A C 1
ATOM 694 O O . CYS A 1 83 ? 4.099 1.074 -12.086 1.00 91.25 83 CYS A O 1
ATOM 696 N N . LEU A 1 84 ? 2.332 1.827 -10.940 1.00 88.31 84 LEU A N 1
ATOM 697 C CA . LEU A 1 84 ? 1.633 2.379 -12.108 1.00 88.31 84 LEU A CA 1
ATOM 698 C C . LEU A 1 84 ? 2.288 3.654 -12.654 1.00 88.31 84 LEU A C 1
ATOM 700 O O . LEU A 1 84 ? 2.190 3.937 -13.842 1.00 88.31 84 LEU A O 1
ATOM 704 N N . GLN A 1 85 ? 2.955 4.431 -11.800 1.00 87.19 85 GLN A N 1
ATOM 705 C CA . GLN A 1 85 ? 3.735 5.600 -12.212 1.00 87.19 85 GLN A CA 1
ATOM 706 C C . GLN A 1 85 ? 5.084 5.231 -12.835 1.00 87.19 85 GLN A C 1
ATOM 708 O O . GLN A 1 85 ? 5.794 6.123 -13.306 1.00 87.19 85 GLN A O 1
ATOM 713 N N . PHE A 1 86 ? 5.458 3.949 -12.839 1.00 84.81 86 PHE A N 1
ATOM 714 C CA . PHE A 1 86 ? 6.648 3.497 -13.536 1.00 84.81 86 PHE A CA 1
ATOM 715 C C . PHE A 1 86 ? 6.458 3.694 -15.040 1.00 84.81 86 PHE A C 1
ATOM 717 O O . PHE A 1 86 ? 5.812 2.901 -15.718 1.00 84.81 86 PHE A O 1
ATOM 724 N N . LYS A 1 87 ? 7.042 4.773 -15.554 1.00 76.88 87 LYS A N 1
ATOM 725 C CA . LYS A 1 87 ? 7.169 5.012 -16.985 1.00 76.88 87 LYS A CA 1
ATOM 726 C C . LYS A 1 87 ? 8.477 4.414 -17.451 1.00 76.88 87 LYS A C 1
ATOM 728 O O . LYS A 1 87 ? 9.554 4.831 -17.015 1.00 76.88 87 LYS A O 1
ATOM 733 N N . SER A 1 88 ? 8.378 3.421 -18.318 1.00 78.19 88 SER A N 1
ATOM 734 C CA . SER A 1 88 ? 9.553 2.838 -18.941 1.00 78.19 88 SER A CA 1
ATOM 735 C C . SER A 1 88 ? 9.982 3.682 -20.141 1.00 78.19 88 SER A C 1
ATOM 737 O O . SER A 1 88 ? 9.158 4.270 -20.840 1.00 78.19 88 SER A O 1
ATOM 739 N N . LYS A 1 89 ? 11.294 3.764 -20.388 1.00 68.75 89 LYS A N 1
ATOM 740 C CA . LYS A 1 89 ? 11.864 4.619 -21.445 1.00 68.75 89 LYS A CA 1
ATOM 741 C C . LYS A 1 89 ? 11.409 4.226 -22.858 1.00 68.75 89 LYS A C 1
ATOM 743 O O . LYS A 1 89 ? 11.541 5.022 -23.777 1.00 68.75 89 LYS A O 1
ATOM 748 N N . ASP A 1 90 ? 10.885 3.015 -23.041 1.00 66.62 90 ASP A N 1
ATOM 749 C CA . ASP A 1 90 ? 10.335 2.519 -24.307 1.00 66.62 90 ASP A CA 1
ATOM 750 C C . ASP A 1 90 ? 8.934 3.059 -24.642 1.00 66.62 90 ASP A C 1
ATOM 752 O O . ASP A 1 90 ? 8.398 2.728 -25.700 1.00 66.62 90 ASP A O 1
ATOM 756 N N . GLU A 1 91 ? 8.312 3.861 -23.773 1.00 65.94 91 GLU A N 1
ATOM 757 C CA . GLU A 1 91 ? 7.070 4.579 -24.103 1.00 65.94 91 GLU A CA 1
ATOM 758 C C . GLU A 1 91 ? 7.311 5.817 -24.977 1.00 65.94 91 GLU A C 1
ATOM 760 O O . GLU A 1 91 ? 6.433 6.192 -25.746 1.00 65.94 91 GLU A O 1
ATOM 765 N N . GLU A 1 92 ? 8.499 6.424 -24.906 1.00 68.62 92 GLU A N 1
ATOM 766 C CA . GLU A 1 92 ? 8.853 7.628 -25.678 1.00 68.62 92 GLU A CA 1
ATOM 767 C C . GLU A 1 92 ? 9.494 7.307 -27.039 1.00 68.62 92 GLU A C 1
ATOM 769 O O . GLU A 1 92 ? 9.780 8.211 -27.822 1.00 68.62 92 GLU A O 1
ATOM 774 N N . ILE A 1 93 ? 9.749 6.028 -27.332 1.00 74.94 93 ILE A N 1
ATOM 775 C CA . ILE A 1 93 ? 10.382 5.621 -28.588 1.00 74.94 93 ILE A CA 1
ATOM 776 C C . ILE A 1 93 ? 9.322 5.603 -29.688 1.00 74.94 93 ILE A C 1
ATOM 778 O O . ILE A 1 93 ? 8.418 4.766 -29.688 1.00 74.94 93 ILE A O 1
ATOM 782 N N . GLU A 1 94 ? 9.463 6.514 -30.647 1.00 75.44 94 GLU A N 1
ATOM 783 C CA . GLU A 1 94 ? 8.714 6.475 -31.897 1.00 75.44 94 GLU A CA 1
ATOM 784 C C . GLU A 1 94 ? 9.150 5.236 -32.690 1.00 75.44 94 GLU A C 1
ATOM 786 O O . GLU A 1 94 ? 10.327 5.089 -33.015 1.00 75.44 94 GLU A O 1
ATOM 791 N N . LEU A 1 95 ? 8.206 4.315 -32.904 1.00 78.69 95 LEU A N 1
ATOM 792 C CA . LEU A 1 95 ? 8.441 3.021 -33.543 1.00 78.69 95 LEU A CA 1
ATOM 793 C C . LEU A 1 95 ? 7.858 3.001 -34.956 1.00 78.69 95 LEU A C 1
ATOM 795 O O . LEU A 1 95 ? 6.713 3.426 -35.138 1.00 78.69 95 LEU A O 1
ATOM 799 N N . VAL A 1 96 ? 8.567 2.380 -35.904 1.00 80.56 96 VAL A N 1
ATOM 800 C CA . VAL A 1 96 ? 8.076 2.074 -37.269 1.00 80.56 96 VAL A CA 1
ATOM 801 C C . VAL A 1 96 ? 6.660 1.496 -37.233 1.00 80.56 96 VAL A C 1
ATOM 803 O O . VAL A 1 96 ? 6.348 0.664 -36.368 1.00 80.56 96 VAL A O 1
ATOM 806 N N . THR A 1 97 ? 5.790 1.929 -38.151 1.00 85.88 97 THR A N 1
ATOM 807 C CA . THR A 1 97 ? 4.377 1.525 -38.157 1.00 85.88 97 THR A CA 1
ATOM 808 C C . THR A 1 97 ? 4.224 0.006 -38.277 1.00 85.88 97 THR A C 1
ATOM 810 O O . THR A 1 97 ? 5.092 -0.700 -38.789 1.00 85.88 97 THR A O 1
ATOM 813 N N . VAL A 1 98 ? 3.104 -0.534 -37.786 1.00 83.56 98 VAL A N 1
ATOM 814 C CA . VAL A 1 98 ? 2.867 -1.989 -37.805 1.00 83.56 98 VAL A CA 1
ATOM 815 C C . VAL A 1 98 ? 2.857 -2.529 -39.241 1.00 83.56 98 VAL A C 1
ATOM 817 O O . VAL A 1 98 ? 3.357 -3.622 -39.492 1.00 83.56 98 VAL A O 1
ATOM 820 N N . GLU A 1 99 ? 2.340 -1.751 -40.190 1.00 84.75 99 GLU A N 1
ATOM 821 C CA . GLU A 1 99 ? 2.276 -2.132 -41.602 1.00 84.75 99 GLU A C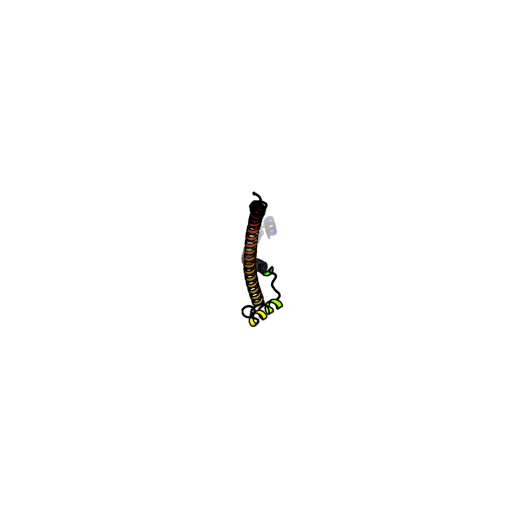A 1
ATOM 822 C C . GLU A 1 99 ? 3.658 -2.216 -42.251 1.00 84.75 99 GLU A C 1
ATOM 824 O O . GLU A 1 99 ? 3.942 -3.175 -42.966 1.00 84.75 99 GLU A O 1
ATOM 829 N N . GLU A 1 100 ? 4.521 -1.231 -42.002 1.00 84.19 100 GLU A N 1
ATOM 830 C CA . GLU A 1 100 ? 5.901 -1.218 -42.499 1.00 84.19 100 GLU A CA 1
ATOM 831 C C . GLU A 1 100 ? 6.725 -2.329 -41.846 1.00 84.19 100 GLU A C 1
ATOM 833 O O . GLU A 1 100 ? 7.455 -3.041 -42.532 1.00 84.19 100 GLU A O 1
ATOM 838 N N . PHE A 1 101 ? 6.523 -2.568 -40.547 1.00 87.50 101 PHE A N 1
ATOM 839 C CA . PHE A 1 101 ? 7.173 -3.661 -39.831 1.00 87.50 101 PHE A CA 1
ATOM 840 C C . PHE A 1 101 ? 6.884 -5.025 -40.472 1.00 87.50 101 PHE A C 1
ATOM 842 O O . PHE A 1 101 ? 7.816 -5.771 -40.749 1.00 87.50 101 PHE A O 1
ATOM 849 N N . TYR A 1 102 ? 5.624 -5.360 -40.763 1.00 87.06 102 TYR A N 1
ATOM 850 C CA . TYR A 1 102 ? 5.302 -6.649 -41.395 1.00 87.06 102 TYR A CA 1
ATOM 851 C C . TYR A 1 102 ? 5.765 -6.756 -42.857 1.00 87.06 102 TYR A C 1
ATOM 853 O O . TYR A 1 102 ? 5.908 -7.870 -43.357 1.00 87.06 102 TYR A O 1
ATOM 861 N N . LYS A 1 103 ? 5.991 -5.629 -43.546 1.00 86.06 103 LYS A N 1
ATOM 862 C CA . LYS A 1 103 ? 6.497 -5.609 -44.928 1.00 86.06 103 LYS A CA 1
ATOM 863 C C . LYS A 1 103 ? 8.012 -5.785 -44.997 1.00 86.06 103 LYS A C 1
ATOM 865 O O . LYS A 1 103 ? 8.495 -6.488 -45.879 1.00 86.06 103 LYS A O 1
ATOM 870 N N . GLU A 1 104 ? 8.749 -5.129 -44.105 1.00 84.50 104 GLU A N 1
ATOM 871 C CA . GLU A 1 104 ? 10.212 -5.040 -44.177 1.00 84.50 104 GLU A CA 1
ATOM 872 C C . GLU A 1 104 ? 10.934 -6.011 -43.239 1.00 84.50 104 GLU A C 1
ATOM 874 O O . GLU A 1 104 ? 12.061 -6.419 -43.530 1.00 84.50 104 GLU A O 1
ATOM 879 N N . ALA A 1 105 ? 10.314 -6.393 -42.117 1.00 86.56 105 ALA A N 1
ATOM 880 C CA . ALA A 1 105 ? 10.968 -7.251 -41.140 1.00 86.56 105 ALA A CA 1
ATOM 881 C C . ALA A 1 105 ? 11.030 -8.715 -41.626 1.00 86.56 105 ALA A C 1
ATOM 883 O O . ALA A 1 105 ? 10.032 -9.270 -42.094 1.00 86.56 105 ALA A O 1
ATOM 884 N N . PRO A 1 106 ? 12.174 -9.401 -41.448 1.00 86.44 106 PRO A N 1
ATOM 885 C CA . PRO A 1 106 ? 12.310 -10.819 -41.753 1.00 86.44 106 PRO A CA 1
ATOM 886 C C . PRO A 1 106 ? 11.293 -11.686 -40.999 1.00 86.44 106 PRO A C 1
ATOM 888 O O . PRO A 1 106 ? 11.013 -11.461 -39.819 1.00 86.44 106 PRO A O 1
ATOM 891 N N . ALA A 1 107 ? 10.814 -12.756 -41.641 1.00 80.50 107 ALA A N 1
ATOM 892 C CA . ALA A 1 107 ? 9.841 -13.687 -41.054 1.00 80.50 107 ALA A CA 1
ATOM 893 C C . ALA A 1 107 ? 10.325 -14.339 -39.741 1.00 80.50 107 ALA A C 1
ATOM 895 O O . ALA A 1 107 ? 9.518 -14.658 -38.867 1.00 80.50 107 ALA A O 1
ATOM 896 N N . THR A 1 108 ? 11.643 -14.483 -39.569 1.00 81.88 108 THR A N 1
ATOM 897 C CA . THR A 1 108 ? 12.280 -15.000 -38.346 1.00 81.88 108 THR A CA 1
ATOM 898 C C . THR A 1 108 ? 12.047 -14.115 -37.121 1.00 81.88 108 THR A C 1
ATOM 900 O O . THR A 1 108 ? 12.033 -14.630 -35.999 1.00 81.88 108 THR A O 1
ATOM 903 N N . LEU A 1 109 ? 11.849 -12.811 -37.336 1.00 80.25 109 LEU A N 1
ATOM 904 C CA . LEU A 1 109 ? 11.644 -11.801 -36.302 1.00 80.25 109 LEU A CA 1
ATOM 905 C C . LEU A 1 109 ? 10.176 -11.378 -36.202 1.00 80.25 109 LEU A C 1
ATOM 907 O O . LEU A 1 109 ? 9.628 -11.298 -35.109 1.00 80.25 109 LEU A O 1
ATOM 911 N N . SER A 1 110 ? 9.523 -11.176 -37.348 1.00 81.38 110 SER A N 1
ATOM 912 C CA . SER A 1 110 ? 8.128 -10.741 -37.428 1.00 81.38 110 SER A CA 1
ATOM 913 C C . SER A 1 110 ? 7.150 -11.735 -36.789 1.00 81.38 110 SER A C 1
ATOM 915 O O . SER A 1 110 ? 6.183 -11.311 -36.157 1.00 81.38 110 SER A O 1
ATOM 917 N N . ARG A 1 111 ? 7.417 -13.048 -36.916 1.00 83.69 111 ARG A N 1
ATOM 918 C CA . ARG A 1 111 ? 6.662 -14.167 -36.306 1.00 83.69 111 ARG A CA 1
ATOM 919 C C . ARG A 1 111 ? 5.146 -13.905 -36.194 1.00 83.69 111 ARG A C 1
ATOM 921 O O . ARG A 1 111 ? 4.625 -13.852 -35.075 1.00 83.69 111 ARG A O 1
ATOM 928 N N . PRO A 1 112 ? 4.432 -13.765 -37.330 1.00 80.88 112 PRO A N 1
ATOM 929 C CA . PRO A 1 112 ? 3.051 -13.271 -37.360 1.00 80.88 112 PRO A CA 1
ATOM 930 C C . PRO A 1 112 ? 2.083 -14.092 -36.500 1.00 80.88 112 PRO A C 1
ATOM 932 O O . PRO A 1 112 ? 1.162 -13.541 -35.909 1.00 80.88 112 PRO A O 1
ATOM 935 N N . GLU A 1 113 ? 2.324 -15.399 -36.377 1.00 82.50 113 GLU A N 1
ATOM 936 C CA . GLU A 1 113 ? 1.512 -16.321 -35.571 1.00 82.50 113 GLU A CA 1
ATOM 937 C C . GLU A 1 113 ? 1.433 -15.912 -34.087 1.00 82.50 113 GLU A C 1
ATOM 939 O O . GLU A 1 113 ? 0.390 -16.048 -33.444 1.00 82.50 113 GLU A O 1
ATOM 944 N N . VAL A 1 114 ? 2.525 -15.368 -33.540 1.00 81.56 114 VAL A N 1
ATOM 945 C CA . VAL A 1 114 ? 2.629 -14.985 -32.122 1.00 81.56 114 VAL A CA 1
ATOM 946 C C . VAL A 1 114 ? 2.380 -13.489 -31.936 1.00 81.56 114 VAL A C 1
ATOM 948 O O . VAL A 1 114 ? 1.713 -13.083 -30.982 1.00 81.56 114 VAL A O 1
ATOM 951 N N . THR A 1 115 ? 2.886 -12.661 -32.848 1.00 84.19 115 THR A N 1
ATOM 952 C CA . THR A 1 115 ? 2.824 -11.196 -32.746 1.00 84.19 115 THR A CA 1
ATOM 953 C C . THR A 1 115 ? 1.445 -10.628 -33.079 1.00 84.19 115 THR A C 1
ATOM 955 O O . THR A 1 115 ? 1.069 -9.607 -32.511 1.00 84.19 115 THR A O 1
ATOM 958 N N . GLN A 1 116 ? 0.634 -11.293 -33.908 1.00 83.69 116 GLN A N 1
ATOM 959 C CA . GLN A 1 116 ? -0.754 -10.863 -34.138 1.00 83.69 116 GLN A CA 1
ATOM 960 C C . GLN A 1 116 ? -1.670 -11.152 -32.942 1.00 83.69 116 GLN A C 1
ATOM 962 O O . GLN A 1 116 ? -2.622 -10.415 -32.699 1.00 83.69 116 GLN A O 1
ATOM 967 N N . THR A 1 117 ? -1.367 -12.200 -32.174 1.00 86.88 117 THR A N 1
ATOM 968 C CA . THR A 1 117 ? -2.185 -12.623 -31.029 1.00 86.88 117 THR A CA 1
ATOM 969 C C . THR A 1 117 ? -1.791 -11.894 -29.742 1.00 86.88 117 THR A C 1
ATOM 971 O O . THR A 1 117 ? -2.638 -11.645 -28.885 1.00 86.88 117 THR A O 1
ATOM 974 N N . ASN A 1 118 ? -0.507 -11.546 -29.582 1.00 90.69 118 ASN A N 1
ATOM 975 C CA . ASN A 1 118 ? 0.018 -10.943 -28.360 1.00 90.69 118 ASN A CA 1
ATOM 976 C C . ASN A 1 118 ? 0.651 -9.555 -28.620 1.00 90.69 118 ASN A C 1
ATOM 978 O O . ASN A 1 118 ? 1.739 -9.473 -29.200 1.00 90.69 118 ASN A O 1
ATOM 982 N N . PRO A 1 119 ? 0.043 -8.458 -28.119 1.00 88.31 119 PRO A N 1
ATOM 983 C CA . PRO A 1 119 ? 0.528 -7.098 -28.362 1.00 88.31 119 PRO A CA 1
ATOM 984 C C . PRO A 1 119 ? 1.891 -6.813 -27.716 1.00 88.31 119 PRO A C 1
ATOM 986 O O . PRO A 1 119 ? 2.667 -6.014 -28.239 1.00 88.31 119 PRO A O 1
ATOM 989 N N . HIS A 1 120 ? 2.220 -7.473 -26.601 1.00 88.44 120 HIS A N 1
ATOM 990 C CA . HIS A 1 120 ? 3.531 -7.325 -25.971 1.00 88.44 120 HIS A CA 1
ATOM 991 C C . HIS A 1 120 ? 4.630 -7.943 -26.841 1.00 88.44 120 HIS A C 1
ATOM 993 O O . HIS A 1 120 ? 5.655 -7.311 -27.081 1.00 88.44 120 HIS A O 1
ATOM 999 N N . GLN A 1 121 ? 4.378 -9.138 -27.382 1.00 89.56 121 GLN A N 1
ATOM 1000 C CA . GLN A 1 121 ? 5.302 -9.802 -28.305 1.00 89.56 121 GLN A CA 1
ATOM 1001 C C . GLN A 1 121 ? 5.485 -8.998 -29.597 1.00 89.56 121 GLN A C 1
ATOM 1003 O O . GLN A 1 121 ? 6.606 -8.875 -30.082 1.00 89.56 121 GLN A O 1
ATOM 1008 N N . LEU A 1 122 ? 4.419 -8.369 -30.108 1.00 89.75 122 LEU A N 1
ATOM 1009 C CA . LEU A 1 122 ? 4.521 -7.424 -31.223 1.00 89.75 122 LEU A CA 1
ATOM 1010 C C . LEU A 1 122 ? 5.439 -6.238 -30.896 1.00 89.75 122 LEU A C 1
ATOM 1012 O O . LEU A 1 122 ? 6.278 -5.874 -31.719 1.00 89.75 122 LEU A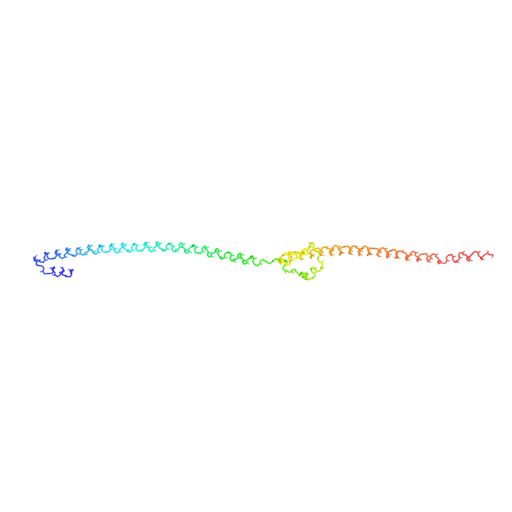 O 1
ATOM 1016 N N . LYS A 1 123 ? 5.299 -5.629 -29.709 1.00 87.69 123 LYS A N 1
ATOM 1017 C CA . LYS A 1 123 ? 6.144 -4.493 -29.302 1.00 87.69 123 LYS A CA 1
ATOM 1018 C C . LYS A 1 123 ? 7.616 -4.905 -29.182 1.00 87.69 123 LYS A C 1
ATOM 1020 O O . LYS A 1 123 ? 8.476 -4.176 -29.667 1.00 87.69 123 LYS A O 1
ATOM 1025 N N . LEU A 1 124 ? 7.901 -6.072 -28.598 1.00 89.12 124 LEU A N 1
ATOM 1026 C CA . LEU A 1 124 ? 9.265 -6.606 -28.496 1.00 89.12 124 LEU A CA 1
ATOM 1027 C C . LEU A 1 124 ? 9.884 -6.860 -29.874 1.00 89.12 124 LEU A C 1
ATOM 1029 O O . LEU A 1 124 ? 10.973 -6.365 -30.148 1.00 89.12 124 LEU A O 1
ATOM 1033 N N . ALA A 1 125 ? 9.164 -7.544 -30.765 1.00 89.94 125 ALA A N 1
ATOM 1034 C CA . ALA A 1 125 ? 9.652 -7.832 -32.111 1.00 89.94 125 ALA A CA 1
ATOM 1035 C C . ALA A 1 125 ? 9.923 -6.547 -32.920 1.00 89.94 125 ALA A C 1
ATOM 1037 O O . ALA A 1 125 ? 10.925 -6.457 -33.631 1.00 89.94 125 ALA A O 1
ATOM 1038 N N . ARG A 1 126 ? 9.075 -5.516 -32.766 1.00 89.44 126 ARG A N 1
ATOM 1039 C CA . ARG A 1 126 ? 9.294 -4.186 -33.364 1.00 89.44 126 ARG A CA 1
ATOM 1040 C C . ARG A 1 126 ? 10.544 -3.496 -32.812 1.00 89.44 126 ARG A C 1
ATOM 1042 O O . ARG A 1 126 ? 11.318 -2.948 -33.592 1.00 89.44 126 ARG A O 1
ATOM 1049 N N . LEU A 1 127 ? 10.769 -3.545 -31.497 1.00 89.12 127 LEU A N 1
ATOM 1050 C CA . LEU A 1 127 ? 11.962 -2.964 -30.864 1.00 89.12 127 LEU A CA 1
ATOM 1051 C C . LEU A 1 127 ? 13.249 -3.671 -31.304 1.00 89.12 127 LEU A C 1
ATOM 1053 O O . LEU A 1 127 ? 14.253 -3.013 -31.575 1.00 89.12 127 LEU A O 1
ATOM 1057 N N . GLU A 1 128 ? 13.227 -5.000 -31.393 1.00 89.81 128 GLU A N 1
ATOM 1058 C CA . GLU A 1 128 ? 14.365 -5.788 -31.873 1.00 89.81 128 GLU A CA 1
ATOM 1059 C C . GLU A 1 128 ? 14.702 -5.466 -33.333 1.00 89.81 128 GLU A C 1
ATOM 1061 O O . GLU A 1 128 ? 15.878 -5.328 -33.677 1.00 89.81 128 GLU A O 1
ATOM 1066 N N . TRP A 1 129 ? 13.682 -5.283 -34.177 1.00 90.56 129 TRP A N 1
ATOM 1067 C CA . TRP A 1 129 ? 13.879 -4.910 -35.576 1.00 90.56 129 TRP A CA 1
ATOM 1068 C C . TRP A 1 129 ? 14.523 -3.538 -35.717 1.00 90.56 129 TRP A C 1
ATOM 1070 O O . TRP A 1 129 ? 15.526 -3.392 -36.415 1.00 90.56 129 TRP A O 1
ATOM 1080 N N . GLU A 1 130 ? 14.005 -2.541 -35.002 1.00 88.81 130 GLU A N 1
ATOM 1081 C CA . GLU A 1 130 ? 14.596 -1.207 -35.011 1.00 88.81 130 GLU A CA 1
ATOM 1082 C C . GLU A 1 130 ? 16.030 -1.194 -34.492 1.00 88.81 130 GLU A C 1
ATOM 1084 O O . GLU A 1 130 ? 16.883 -0.494 -35.037 1.00 88.81 130 GLU A O 1
ATOM 1089 N N . LEU A 1 131 ? 16.318 -1.963 -33.442 1.00 90.00 131 LEU A N 1
ATOM 1090 C CA . LEU A 1 131 ? 17.672 -2.084 -32.917 1.00 90.00 131 LEU A CA 1
ATOM 1091 C C . LEU A 1 131 ? 18.628 -2.605 -33.998 1.00 90.00 131 LEU A C 1
ATOM 1093 O O . LEU A 1 131 ? 19.727 -2.070 -34.159 1.00 9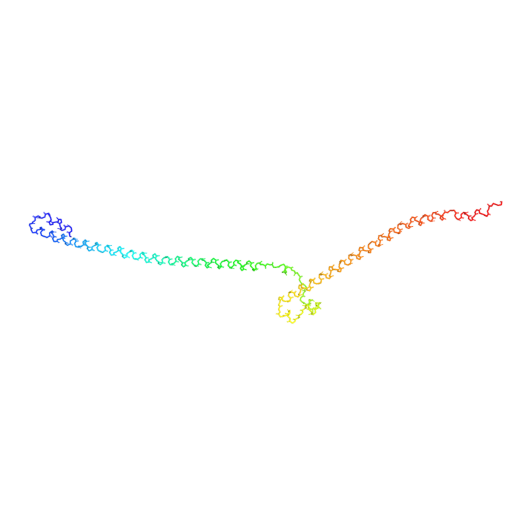0.00 131 LEU A O 1
ATOM 1097 N N . GLU A 1 132 ? 18.212 -3.628 -34.741 1.00 90.75 132 GLU A N 1
ATOM 1098 C CA . GLU A 1 132 ? 19.001 -4.207 -35.825 1.00 90.75 132 GLU A CA 1
ATOM 1099 C C . GLU A 1 132 ? 19.187 -3.211 -36.980 1.00 90.75 132 GLU A C 1
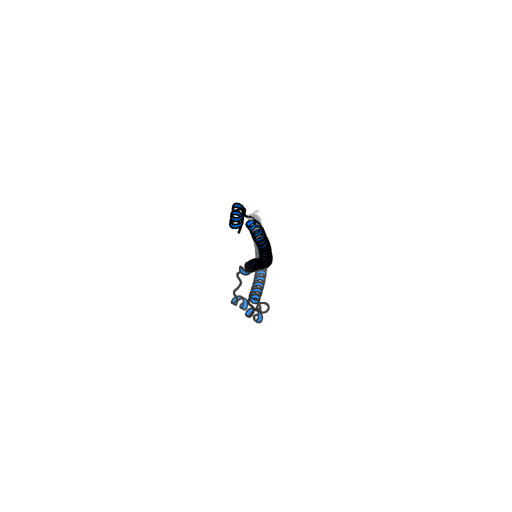ATOM 1101 O O . GLU A 1 132 ? 20.318 -2.978 -37.412 1.00 90.75 132 GLU A O 1
ATOM 1106 N N . GLN A 1 133 ? 18.124 -2.519 -37.400 1.00 89.94 133 GLN A N 1
ATOM 1107 C CA . GLN A 1 133 ? 18.215 -1.461 -38.412 1.00 89.94 133 GLN A CA 1
ATOM 1108 C C . GLN A 1 133 ? 19.167 -0.335 -37.982 1.00 89.94 133 GLN A C 1
ATOM 1110 O O . GLN A 1 133 ? 20.045 0.066 -38.750 1.00 89.94 133 GLN A O 1
ATOM 1115 N N . ARG A 1 134 ? 19.066 0.151 -36.737 1.00 91.06 134 ARG A N 1
ATOM 1116 C CA . ARG A 1 134 ? 19.949 1.206 -36.206 1.00 91.06 134 ARG A CA 1
ATOM 1117 C C . ARG A 1 134 ? 21.409 0.755 -36.155 1.00 91.06 134 ARG A C 1
ATOM 1119 O O . ARG A 1 134 ? 22.297 1.548 -36.473 1.00 91.06 134 ARG A O 1
ATOM 1126 N N . LYS A 1 135 ? 21.682 -0.509 -35.809 1.00 94.00 135 LYS A N 1
ATOM 1127 C CA . LYS A 1 135 ? 23.040 -1.083 -35.857 1.00 94.00 135 LYS A CA 1
ATOM 1128 C C . LYS A 1 135 ? 23.584 -1.124 -37.282 1.00 94.00 135 LYS A C 1
ATOM 1130 O O . LYS A 1 135 ? 24.719 -0.701 -37.509 1.00 94.00 135 LYS A O 1
ATOM 1135 N N . GLN A 1 136 ? 22.782 -1.589 -38.237 1.00 93.56 136 GLN A N 1
ATOM 1136 C CA . GLN A 1 136 ? 23.173 -1.660 -39.645 1.00 93.56 136 GLN A CA 1
ATOM 1137 C C . GLN A 1 136 ? 23.446 -0.268 -40.225 1.00 93.56 136 GLN A C 1
ATOM 1139 O O . GLN A 1 136 ? 24.491 -0.057 -40.846 1.00 93.56 136 GLN A O 1
ATOM 1144 N N . LEU A 1 137 ? 22.570 0.703 -39.952 1.00 93.56 137 LEU A N 1
ATOM 1145 C CA . LEU A 1 137 ? 22.743 2.100 -40.356 1.00 93.56 137 LEU A CA 1
ATOM 1146 C C . LEU A 1 137 ? 23.993 2.722 -39.731 1.00 93.56 137 LEU A C 1
ATOM 1148 O O . LEU A 1 137 ? 24.772 3.360 -40.433 1.00 93.56 137 LEU A O 1
ATOM 1152 N N . SER A 1 138 ? 24.241 2.497 -38.438 1.00 95.25 138 SER A N 1
ATOM 1153 C CA . SER A 1 138 ? 25.446 2.992 -37.762 1.00 95.25 138 SER A CA 1
ATOM 1154 C C . SER A 1 138 ? 26.727 2.423 -38.385 1.00 95.25 138 SER A C 1
ATOM 1156 O O . SER A 1 138 ? 27.662 3.172 -38.686 1.00 95.25 138 SER A O 1
ATOM 1158 N N . ALA A 1 139 ? 26.751 1.117 -38.664 1.00 95.88 139 ALA A N 1
ATOM 1159 C CA . ALA A 1 139 ? 27.875 0.469 -39.330 1.00 95.88 139 ALA A CA 1
ATOM 1160 C C . ALA A 1 139 ? 28.087 1.007 -40.755 1.00 95.88 139 ALA A C 1
ATOM 1162 O O . ALA A 1 139 ? 29.226 1.244 -41.161 1.00 95.88 139 ALA A O 1
ATOM 1163 N N . LEU A 1 140 ? 27.008 1.235 -41.510 1.00 95.81 140 LEU A N 1
ATOM 1164 C CA . LEU A 1 140 ? 27.075 1.825 -42.845 1.00 95.81 140 LEU A CA 1
ATOM 1165 C C . LEU A 1 140 ? 27.594 3.266 -42.797 1.00 95.81 140 LEU A C 1
ATOM 1167 O O . LEU A 1 140 ? 28.501 3.602 -43.554 1.00 95.81 140 LEU A O 1
ATOM 1171 N N . CYS A 1 141 ? 27.091 4.094 -41.881 1.00 95.44 141 CYS A N 1
ATOM 1172 C CA . CYS A 1 141 ? 27.570 5.459 -41.673 1.00 95.44 141 CYS A CA 1
ATOM 1173 C C . CYS A 1 141 ? 29.065 5.487 -41.337 1.00 95.44 141 CYS A C 1
ATOM 1175 O O . CYS A 1 141 ? 29.802 6.275 -41.921 1.00 95.44 141 CYS A O 1
ATOM 1177 N N . SER A 1 142 ? 29.541 4.594 -40.464 1.00 95.88 142 SER A N 1
ATOM 1178 C CA . SER A 1 142 ? 30.970 4.477 -40.143 1.00 95.88 142 SER A CA 1
ATOM 1179 C C . SER A 1 142 ? 31.810 4.084 -41.369 1.00 95.88 142 SER A C 1
ATOM 1181 O O . SER A 1 142 ? 32.846 4.695 -41.647 1.00 95.88 142 SER A O 1
ATOM 1183 N N . LYS A 1 143 ? 31.338 3.122 -42.172 1.00 96.19 143 LYS A N 1
ATOM 1184 C CA . LYS A 1 143 ? 31.992 2.733 -43.434 1.00 96.19 143 LYS A CA 1
ATOM 1185 C C . LYS A 1 143 ? 32.027 3.879 -44.449 1.00 96.19 143 LYS A C 1
ATOM 1187 O O . LYS A 1 143 ? 33.058 4.126 -45.064 1.00 96.19 143 LYS A O 1
ATOM 1192 N N . LEU A 1 144 ? 30.926 4.606 -44.616 1.00 95.62 144 LEU A N 1
ATOM 1193 C CA . LEU A 1 144 ? 30.863 5.749 -45.528 1.00 95.62 144 LEU A CA 1
ATOM 1194 C C . LEU A 1 144 ? 31.741 6.906 -45.050 1.00 95.62 144 LEU A C 1
ATOM 1196 O O . LEU A 1 144 ? 32.403 7.545 -45.864 1.00 95.62 144 LEU A O 1
ATOM 1200 N N . GLN A 1 145 ? 31.798 7.148 -43.741 1.00 96.06 145 GLN A N 1
ATOM 1201 C CA . GLN A 1 145 ? 32.656 8.169 -43.151 1.00 96.06 145 GLN A CA 1
ATOM 1202 C C . GLN A 1 145 ? 34.139 7.848 -43.376 1.00 96.06 145 GLN A C 1
ATOM 1204 O O . GLN A 1 145 ? 34.886 8.703 -43.846 1.00 96.06 145 GLN A O 1
ATOM 1209 N N . THR A 1 146 ? 34.556 6.603 -43.135 1.00 96.06 146 THR A N 1
ATOM 1210 C CA . THR A 1 146 ? 35.939 6.169 -43.398 1.00 96.06 146 THR A CA 1
ATOM 1211 C C . THR A 1 146 ? 36.292 6.227 -44.887 1.00 96.06 146 THR A C 1
ATOM 1213 O O . THR A 1 146 ? 37.371 6.703 -45.240 1.00 96.06 146 THR A O 1
ATOM 1216 N N . ALA A 1 147 ? 35.378 5.832 -45.779 1.00 95.62 147 ALA A N 1
ATOM 1217 C CA . ALA A 1 147 ? 35.565 5.973 -47.223 1.00 95.62 147 ALA A CA 1
ATOM 1218 C C . ALA A 1 147 ? 35.689 7.448 -47.648 1.00 95.62 147 ALA A C 1
ATOM 1220 O O . ALA A 1 147 ? 36.585 7.802 -48.414 1.00 95.62 147 ALA A O 1
ATOM 1221 N N . LYS A 1 148 ? 34.840 8.330 -47.106 1.00 96.56 148 LYS A N 1
ATOM 1222 C CA . LYS A 1 148 ? 34.902 9.779 -47.341 1.00 96.56 148 LYS A CA 1
ATOM 1223 C C . LYS A 1 148 ? 36.239 10.364 -46.885 1.00 96.56 148 LYS A C 1
ATOM 1225 O O . LYS A 1 148 ? 36.832 11.159 -47.610 1.00 96.56 148 LYS A O 1
ATOM 123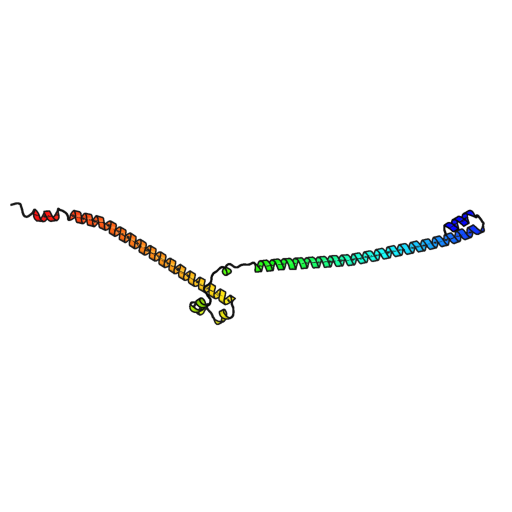0 N N . GLU A 1 149 ? 36.727 9.972 -45.713 1.00 96.12 149 GLU A N 1
ATOM 1231 C CA . GLU A 1 149 ? 38.030 10.403 -45.193 1.00 96.12 149 GLU A CA 1
ATOM 1232 C C . GLU A 1 149 ? 39.192 9.897 -46.055 1.00 96.12 149 GLU A C 1
ATOM 1234 O O . GLU A 1 149 ? 40.133 10.647 -46.316 1.00 96.12 149 GLU A O 1
ATOM 1239 N N . MET A 1 150 ? 39.122 8.654 -46.540 1.00 96.00 150 MET A N 1
ATOM 1240 C CA . MET A 1 150 ? 40.118 8.078 -47.446 1.00 96.00 150 MET A CA 1
ATOM 1241 C C . MET A 1 150 ? 40.182 8.847 -48.769 1.00 96.00 150 MET A C 1
ATOM 1243 O O . MET A 1 150 ? 41.251 9.321 -49.149 1.00 96.00 150 MET A O 1
ATOM 1247 N N . VAL A 1 151 ? 39.035 9.058 -49.420 1.00 95.56 151 VAL A N 1
ATOM 1248 C CA . VAL A 1 151 ? 38.947 9.848 -50.658 1.00 95.56 151 VAL A CA 1
ATOM 1249 C C . VAL A 1 151 ? 39.400 11.291 -50.414 1.00 95.56 151 VAL A C 1
ATOM 1251 O O . VAL A 1 151 ? 40.120 11.858 -51.233 1.00 95.56 151 VAL A O 1
ATOM 1254 N N . GLY A 1 152 ? 39.055 11.879 -49.265 1.00 95.94 152 GLY A N 1
ATOM 1255 C CA . GLY A 1 152 ? 39.534 13.202 -48.861 1.00 95.94 152 GLY A CA 1
ATOM 1256 C C . GLY A 1 152 ? 41.064 13.283 -48.787 1.00 95.94 152 GLY A C 1
ATOM 1257 O O . GLY A 1 152 ? 41.656 14.218 -49.329 1.00 95.94 152 GLY A O 1
ATOM 1258 N N . LYS A 1 153 ? 41.719 12.275 -48.195 1.00 95.38 153 LYS A N 1
ATOM 1259 C CA . LYS A 1 153 ? 43.189 12.168 -48.149 1.00 95.38 153 LYS A CA 1
ATOM 1260 C C . LYS A 1 153 ? 43.800 11.956 -49.538 1.00 95.38 153 LYS A C 1
ATOM 1262 O O . LYS A 1 153 ? 44.818 12.566 -49.860 1.00 95.38 153 LYS A O 1
ATOM 1267 N N . GLU A 1 154 ? 43.186 11.139 -50.390 1.00 94.81 154 GLU A N 1
ATOM 1268 C CA . GLU A 1 154 ? 43.645 10.959 -51.774 1.00 94.81 154 GLU A CA 1
ATOM 1269 C C . GLU A 1 154 ? 43.560 12.250 -52.592 1.00 94.81 154 GLU A C 1
ATOM 1271 O O . GLU A 1 154 ? 44.477 12.571 -53.345 1.00 94.81 154 GLU A O 1
ATOM 1276 N N . ILE A 1 155 ? 42.478 13.016 -52.441 1.00 94.50 155 ILE A N 1
ATOM 1277 C CA . ILE A 1 155 ? 42.339 14.318 -53.098 1.00 94.50 155 ILE A CA 1
ATOM 1278 C C . ILE A 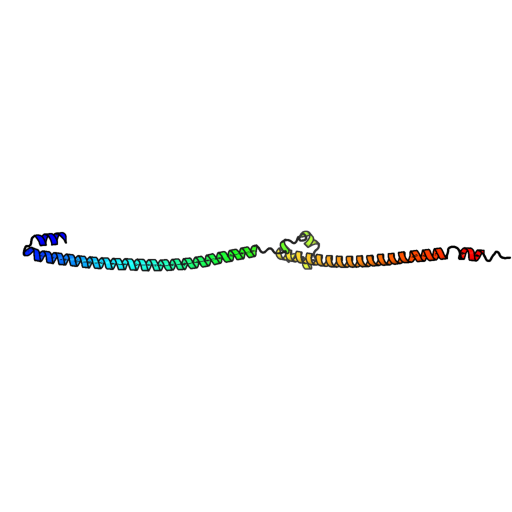1 155 ? 43.431 15.268 -52.603 1.00 94.50 155 ILE A C 1
ATOM 1280 O O . ILE A 1 155 ? 44.063 15.932 -53.422 1.00 94.50 155 ILE A O 1
ATOM 1284 N N . GLN A 1 156 ? 43.684 15.309 -51.293 1.00 94.81 156 GLN A N 1
ATOM 1285 C CA . GLN A 1 156 ? 44.714 16.166 -50.708 1.00 94.81 156 GLN A CA 1
ATOM 1286 C C . GLN A 1 156 ? 46.117 15.815 -51.228 1.00 94.81 156 GLN A C 1
ATOM 1288 O O . GLN A 1 156 ? 46.822 16.686 -51.727 1.00 94.81 156 GLN A O 1
ATOM 1293 N N . THR A 1 157 ? 46.489 14.534 -51.226 1.00 94.25 157 THR A N 1
ATOM 1294 C CA . THR A 1 157 ? 47.787 14.085 -51.766 1.00 94.25 157 THR A CA 1
ATOM 1295 C C . THR A 1 157 ? 47.924 14.334 -53.272 1.00 94.25 157 THR A C 1
ATOM 1297 O O . THR A 1 157 ? 49.002 14.700 -53.743 1.00 94.25 157 THR A O 1
ATOM 1300 N N . LYS A 1 158 ? 46.849 14.175 -54.059 1.00 93.31 158 LYS A N 1
ATOM 1301 C CA . LYS A 1 158 ? 46.845 14.524 -55.492 1.00 93.31 158 LYS A CA 1
ATOM 1302 C C . LYS A 1 158 ? 47.004 16.030 -55.709 1.00 93.31 158 LYS A C 1
ATOM 1304 O O . LYS A 1 158 ? 47.759 16.412 -56.600 1.00 93.31 158 LYS A O 1
ATOM 1309 N N . LYS A 1 159 ? 46.353 16.870 -54.895 1.00 93.00 159 LYS A N 1
ATOM 1310 C CA . LYS A 1 159 ? 46.544 18.330 -54.914 1.00 93.00 159 LYS A CA 1
ATOM 1311 C C . LYS A 1 159 ? 47.988 18.700 -54.596 1.00 93.00 159 LYS A C 1
ATOM 1313 O O . LYS A 1 159 ? 48.614 19.362 -55.406 1.00 93.00 159 LYS A O 1
ATOM 1318 N N . GLU A 1 160 ? 48.559 18.159 -53.523 1.00 92.75 160 GLU A N 1
ATOM 1319 C CA . GLU A 1 160 ? 49.965 18.390 -53.164 1.00 92.75 160 GLU A CA 1
ATOM 1320 C C . GLU A 1 160 ? 50.926 17.951 -54.279 1.00 92.75 160 GLU A C 1
ATOM 1322 O O . GLU A 1 160 ? 51.904 18.634 -54.571 1.00 92.75 160 GLU A O 1
ATOM 1327 N N . ARG A 1 161 ? 50.659 16.827 -54.958 1.00 90.19 161 ARG A N 1
ATOM 1328 C CA . ARG A 1 161 ? 51.445 16.414 -56.133 1.00 90.19 161 ARG A CA 1
ATOM 1329 C C . ARG A 1 161 ? 51.324 17.404 -57.293 1.00 90.19 161 ARG A C 1
ATOM 1331 O O . ARG A 1 161 ? 52.342 17.708 -57.906 1.00 90.19 161 ARG A O 1
ATOM 1338 N N . LEU A 1 162 ? 50.124 17.898 -57.598 1.00 88.88 162 LEU A N 1
ATOM 1339 C CA . LEU A 1 162 ? 49.908 18.915 -58.637 1.00 88.88 162 LEU A CA 1
ATOM 1340 C C . LEU A 1 162 ? 50.597 20.242 -58.286 1.00 88.88 162 LEU A C 1
ATOM 1342 O O . LEU A 1 162 ? 51.281 20.826 -59.131 1.00 88.88 162 LEU A O 1
ATOM 1346 N N . ASP A 1 163 ? 50.493 20.670 -57.031 1.00 89.25 163 ASP A N 1
ATOM 1347 C CA . ASP A 1 163 ? 51.157 21.867 -56.516 1.00 89.25 163 ASP A CA 1
ATOM 1348 C C . ASP A 1 163 ? 52.683 21.730 -56.591 1.00 89.25 163 ASP A C 1
ATOM 1350 O O . ASP A 1 163 ? 53.360 22.691 -56.936 1.00 89.25 163 ASP A O 1
ATOM 1354 N N . ASN A 1 164 ? 53.231 20.527 -56.376 1.00 85.62 164 ASN A N 1
ATOM 1355 C CA . ASN A 1 164 ? 54.658 20.223 -56.544 1.00 85.62 164 ASN A CA 1
ATOM 1356 C C . ASN A 1 164 ? 55.102 20.077 -58.016 1.00 85.62 164 ASN A C 1
ATOM 1358 O O . ASN A 1 164 ? 56.264 20.333 -58.342 1.00 85.62 164 ASN A O 1
ATOM 1362 N N . LEU A 1 165 ? 54.213 19.653 -58.919 1.00 85.19 165 LEU A N 1
ATOM 1363 C CA . LEU A 1 165 ? 54.491 19.543 -60.359 1.00 85.19 165 LEU A CA 1
ATOM 1364 C C . LEU A 1 165 ? 54.539 20.915 -61.035 1.00 85.19 165 LEU A C 1
ATOM 1366 O O . LEU A 1 165 ? 55.373 21.134 -61.908 1.00 85.19 165 LEU A O 1
ATOM 1370 N N . THR A 1 166 ? 53.691 21.847 -60.605 1.00 82.69 166 THR A N 1
ATOM 1371 C CA . THR A 1 166 ? 53.618 23.214 -61.140 1.00 82.69 166 THR A CA 1
ATOM 1372 C C . THR A 1 166 ? 54.975 23.947 -61.157 1.00 82.69 166 THR A C 1
ATOM 1374 O O . THR A 1 166 ? 55.365 24.428 -62.222 1.00 82.69 166 THR A O 1
ATOM 1377 N N . PRO A 1 167 ? 55.751 24.027 -60.056 1.00 84.88 167 PRO A N 1
ATOM 1378 C CA . PRO A 1 167 ? 57.069 24.659 -60.061 1.00 84.88 167 PRO A CA 1
ATOM 1379 C C . PRO A 1 167 ? 58.108 23.858 -60.854 1.00 84.88 167 PRO A C 1
ATOM 1381 O O . PRO A 1 167 ? 58.973 24.462 -61.478 1.00 84.88 167 PRO A O 1
ATOM 1384 N N . ARG A 1 168 ? 58.018 22.520 -60.900 1.00 80.44 168 ARG A N 1
ATOM 1385 C CA . ARG A 1 168 ? 58.908 21.694 -61.739 1.00 80.44 168 ARG A CA 1
ATOM 1386 C C . ARG A 1 168 ? 58.678 21.945 -63.227 1.00 80.44 168 ARG A C 1
ATOM 1388 O O . ARG A 1 168 ? 59.640 22.076 -63.970 1.00 80.44 168 ARG A O 1
ATOM 1395 N N . LEU A 1 169 ? 57.421 22.053 -63.653 1.00 80.38 169 LEU A N 1
ATOM 1396 C CA . LEU A 1 169 ? 57.072 22.410 -65.027 1.00 80.38 169 LEU A CA 1
ATOM 1397 C C . LEU A 1 169 ? 57.508 23.835 -65.360 1.00 80.38 169 LEU A C 1
ATOM 1399 O O . LEU A 1 169 ? 58.059 24.036 -66.433 1.00 80.38 169 LEU A O 1
ATOM 1403 N N . LYS A 1 170 ? 57.335 24.800 -64.444 1.00 79.88 170 LYS A N 1
ATOM 1404 C CA . LYS A 1 170 ? 57.885 26.157 -64.615 1.00 79.88 170 LYS A CA 1
ATOM 1405 C C . LYS A 1 170 ? 59.405 26.140 -64.765 1.00 79.88 170 LYS A C 1
ATOM 1407 O O . LYS A 1 170 ? 59.904 26.737 -65.702 1.00 79.88 170 LYS A O 1
ATOM 1412 N N . SER A 1 171 ? 60.117 25.394 -63.922 1.00 80.06 171 SER A N 1
ATOM 1413 C CA . SER A 1 171 ? 61.574 25.245 -64.010 1.00 80.06 171 SER A CA 1
ATOM 1414 C C . SER A 1 171 ? 62.027 24.598 -65.325 1.00 80.06 171 SER A C 1
ATOM 1416 O O . SER A 1 171 ? 63.021 25.026 -65.901 1.00 80.06 171 SER A O 1
ATOM 1418 N N . ILE A 1 172 ? 61.298 23.600 -65.834 1.00 76.38 172 ILE A N 1
ATOM 1419 C CA . ILE A 1 172 ? 61.570 23.008 -67.152 1.00 76.38 172 ILE A CA 1
ATOM 1420 C C . ILE A 1 172 ? 61.269 24.014 -68.268 1.00 76.38 172 ILE A C 1
ATOM 1422 O O . ILE A 1 172 ? 62.056 24.128 -69.199 1.00 76.38 172 ILE A O 1
ATOM 1426 N N . LEU A 1 173 ? 60.167 24.763 -68.179 1.00 73.44 173 LEU A N 1
ATOM 1427 C CA . LEU A 1 173 ? 59.824 25.800 -69.154 1.00 73.44 173 LEU A CA 1
ATOM 1428 C C . LEU A 1 173 ? 60.898 26.898 -69.193 1.00 73.44 173 LEU A C 1
ATOM 1430 O O . LEU A 1 173 ? 61.317 27.295 -70.271 1.00 73.44 173 LEU A O 1
ATOM 1434 N N . GLU A 1 174 ? 61.379 27.326 -68.024 1.00 73.00 174 GLU A N 1
ATOM 1435 C CA . GLU A 1 174 ? 62.486 28.274 -67.864 1.00 73.00 174 GLU A CA 1
ATOM 1436 C C . GLU A 1 174 ? 63.807 27.709 -68.412 1.00 73.00 174 GLU A C 1
ATOM 1438 O O . GLU A 1 174 ? 64.552 28.429 -69.073 1.00 73.00 174 GLU A O 1
ATOM 1443 N N . GLY A 1 175 ? 64.077 26.414 -68.213 1.00 64.94 175 GLY A N 1
ATOM 1444 C CA . GLY A 1 175 ? 65.238 25.725 -68.790 1.00 64.94 175 GLY A CA 1
ATOM 1445 C C . GLY A 1 175 ? 65.164 25.552 -70.313 1.00 64.94 175 GLY A C 1
ATOM 1446 O O . GLY A 1 175 ? 66.191 25.589 -70.983 1.00 64.94 175 GLY A O 1
ATOM 1447 N N . ILE A 1 176 ? 63.956 25.416 -70.869 1.00 61.53 176 ILE A N 1
ATOM 1448 C CA . ILE A 1 176 ? 63.702 25.358 -72.318 1.00 61.53 176 ILE A CA 1
ATOM 1449 C C . ILE A 1 176 ? 63.754 26.762 -72.942 1.00 61.53 176 ILE A C 1
ATOM 1451 O O . ILE A 1 176 ? 64.011 26.912 -74.140 1.00 61.53 176 ILE A O 1
ATOM 1455 N N . THR A 1 177 ? 63.562 27.822 -72.156 1.00 60.81 177 THR A N 1
ATOM 1456 C CA . THR A 1 177 ? 63.703 29.184 -72.660 1.00 60.81 177 THR A CA 1
ATOM 1457 C C . THR A 1 177 ? 65.169 29.610 -72.745 1.00 60.81 177 THR A C 1
ATOM 1459 O O . THR A 1 177 ? 65.869 29.775 -71.753 1.00 60.81 177 THR A O 1
ATOM 1462 N N . ILE A 1 178 ? 65.568 29.891 -73.988 1.00 54.09 178 ILE A N 1
ATOM 1463 C CA . ILE A 1 178 ? 66.739 30.650 -74.451 1.00 54.09 178 ILE A CA 1
ATOM 1464 C C . ILE A 1 178 ? 67.980 29.806 -74.793 1.00 54.09 178 ILE A C 1
ATOM 1466 O O . ILE A 1 178 ? 68.469 29.959 -75.909 1.00 54.09 178 ILE A O 1
ATOM 1470 N N . SER A 1 179 ? 68.474 28.880 -73.963 1.00 53.34 179 SER A N 1
ATOM 1471 C CA . SER A 1 179 ? 69.774 28.230 -74.264 1.00 53.34 179 SER A CA 1
ATOM 1472 C C . SER A 1 179 ? 69.735 27.200 -75.410 1.00 53.34 179 SER A C 1
ATOM 1474 O O . SER A 1 179 ? 70.649 27.188 -76.232 1.00 53.34 179 SER A O 1
ATOM 1476 N N . ASP A 1 180 ? 68.682 26.385 -75.537 1.00 52.28 180 ASP A N 1
ATOM 1477 C CA . ASP A 1 180 ? 68.632 25.324 -76.566 1.00 52.28 180 ASP A CA 1
ATOM 1478 C C . ASP A 1 180 ? 68.195 25.828 -77.953 1.00 52.28 180 ASP A C 1
ATOM 1480 O O . ASP A 1 180 ? 68.631 25.304 -78.978 1.00 52.28 180 ASP A O 1
ATOM 1484 N N . ILE A 1 181 ? 67.404 26.906 -78.014 1.00 53.44 181 ILE A N 1
ATOM 1485 C CA . ILE A 1 181 ? 67.036 27.554 -79.286 1.00 53.44 181 ILE A CA 1
ATOM 1486 C C . ILE A 1 181 ? 68.217 28.382 -79.835 1.00 53.44 181 ILE A C 1
ATOM 1488 O O . ILE A 1 181 ? 68.403 28.457 -81.049 1.00 53.44 181 ILE A O 1
ATOM 1492 N N . LEU A 1 182 ? 69.066 28.950 -78.965 1.00 52.66 182 LEU A N 1
ATOM 1493 C CA . LEU A 1 182 ? 70.299 29.642 -79.377 1.00 52.66 182 LEU A CA 1
ATOM 1494 C C . LEU A 1 182 ? 71.488 28.693 -79.602 1.00 52.66 182 LEU A C 1
ATOM 1496 O O . LEU A 1 182 ? 72.350 28.999 -80.426 1.00 52.66 182 LEU A O 1
ATOM 1500 N N . GLY A 1 183 ? 71.528 27.535 -78.937 1.00 51.12 183 GLY A N 1
ATOM 1501 C CA . GLY A 1 183 ? 72.615 26.556 -79.054 1.00 51.12 183 GLY A CA 1
ATOM 1502 C C . GLY A 1 183 ? 72.759 25.945 -80.451 1.00 51.12 183 GLY A C 1
ATOM 1503 O O . GLY A 1 183 ? 73.880 25.708 -80.900 1.00 51.12 183 GLY A O 1
ATOM 1504 N N . HIS A 1 184 ? 71.653 25.770 -81.183 1.00 49.38 184 HIS A N 1
ATOM 1505 C CA . HIS A 1 184 ? 71.703 25.320 -82.579 1.00 49.38 184 HIS A CA 1
ATOM 1506 C C . HIS A 1 184 ? 71.907 26.453 -83.599 1.00 49.38 184 HIS A C 1
ATOM 1508 O O . HIS A 1 184 ? 72.431 26.191 -84.678 1.00 49.38 184 HIS A O 1
ATOM 1514 N N . ALA A 1 185 ? 71.566 27.706 -83.273 1.00 45.34 185 ALA A N 1
ATOM 1515 C CA . ALA A 1 185 ? 71.766 28.844 -84.179 1.00 45.34 185 ALA A CA 1
ATOM 1516 C C . ALA A 1 185 ? 73.212 29.389 -84.167 1.00 45.34 185 ALA A C 1
ATOM 1518 O O . ALA A 1 185 ? 73.668 29.960 -85.157 1.00 45.34 185 ALA A O 1
ATOM 1519 N N . MET A 1 186 ? 73.961 29.179 -83.078 1.00 41.69 186 MET A N 1
ATOM 1520 C CA . MET A 1 186 ? 75.331 29.694 -82.906 1.00 41.69 186 MET A CA 1
ATOM 1521 C C . MET A 1 186 ? 76.438 28.789 -83.482 1.00 41.69 186 MET A C 1
ATOM 1523 O O . MET A 1 186 ? 77.598 29.190 -83.485 1.00 41.69 186 MET A O 1
ATOM 1527 N N . GLN A 1 187 ? 76.121 27.596 -84.006 1.00 45.09 187 GLN A N 1
ATOM 1528 C CA . GLN A 1 187 ? 77.099 26.753 -84.723 1.00 45.09 187 GLN A CA 1
ATOM 1529 C C . GLN A 1 187 ? 77.142 27.002 -86.242 1.00 45.09 187 GLN A C 1
ATOM 1531 O O . GLN A 1 187 ? 77.994 26.438 -86.922 1.00 45.09 187 GLN A O 1
ATOM 1536 N N . THR A 1 188 ? 76.280 27.868 -86.787 1.00 48.19 188 THR A N 1
ATOM 1537 C CA . THR A 1 188 ? 76.237 28.168 -88.234 1.00 48.19 188 THR A CA 1
ATOM 1538 C C . THR A 1 188 ? 76.783 29.541 -88.639 1.00 48.19 188 THR A C 1
ATOM 1540 O O . THR A 1 188 ? 76.775 29.854 -89.825 1.00 48.19 188 THR A O 1
ATOM 1543 N N . GLN A 1 189 ? 77.293 30.361 -87.713 1.00 42.59 189 GLN A N 1
ATOM 1544 C CA . GLN A 1 189 ? 77.918 31.651 -88.048 1.00 42.59 189 GLN A CA 1
ATOM 1545 C C . GLN A 1 189 ? 79.183 31.911 -87.220 1.00 42.59 189 GLN A C 1
ATOM 1547 O O . GLN A 1 189 ? 79.167 32.654 -86.248 1.00 42.59 189 GLN A O 1
ATOM 1552 N N . ASN A 1 190 ? 80.281 31.272 -87.616 1.00 35.22 190 ASN A N 1
ATOM 1553 C CA . ASN A 1 190 ? 81.634 31.827 -87.527 1.00 35.22 190 ASN A CA 1
ATOM 1554 C C . ASN A 1 190 ? 82.493 31.097 -88.565 1.00 35.22 190 ASN A C 1
ATOM 1556 O O . ASN A 1 190 ? 83.208 30.139 -88.269 1.00 35.22 190 ASN A O 1
ATOM 1560 N N . HIS A 1 191 ? 82.316 31.547 -89.806 1.00 34.31 191 HIS A N 1
ATOM 1561 C CA . HIS A 1 191 ? 83.405 31.708 -90.754 1.00 34.31 191 HIS A CA 1
ATOM 1562 C C . HIS A 1 191 ? 83.838 33.171 -90.688 1.00 34.31 191 HIS A C 1
ATOM 1564 O O . HIS A 1 191 ? 82.922 34.019 -90.567 1.00 34.31 191 HIS A O 1
#

InterPro domains:
  IPR019163 THO complex, subunit 5 [PF09766] (34-178)
  IPR019163 THO complex, subunit 5 [PTHR13375] (2-174)